Protein AF-A0A946GYP4-F1 (afdb_monomer)

Secondary structure (DSSP, 8-state):
----EEEEEEEE-SSTTT-THHHHHHHHHHHHHSTTTEEEEEEEEETTTTEEEEEEEEEETTTEEEEEEEEEESSHHHHHHHHH-GGG--SEEEEEEE-TTSSS--HHHHHHHHHHHHHHHHHH--EEEEEES-HHHHHHHHHHHT---SEEEETTT-HHHHHHHHHHHHHHHHTS--

Foldseek 3Di:
DDAQEEAEEEEEDLCLVPPPVLVVLLVVVLCVVQVPFKDWPDWDDDPPQSKTWGWIWGQDPPLGTYIYIYIYDNDPVVSVVQCPPPVRPHLEYEYAQADPPDPDGPCVVSLVVQLVQQVPVVPRNHAYEYEYCDVVVVVVSCVVNVRDHPYYYYPPPCSVVSSVVVVVSVVVVSPDDD

pLDDT: mean 76.0, std 11.83, range [41.19, 91.62]

Sequence (178 aa):
MEVDKVVRILHFDDEPTVVGWIPSALMENLLRRFPRSVDIAGSTEDVNDEKVDSQFVIDWPNYGIVQITYHVESTLDSFQKRFKAEATKPAVVTLDAMDEDTDKPNERTGEQLLNWVRDQTPKNRTSIMLLTGYRDELESFIAKKKVEVDDAFLKAPNKLRFVDRLIWNIENELKRPR

Radius of gyration: 15.82 Å; Cα contacts (8 Å, |Δi|>4): 293; chains: 1; bounding box: 38×32×46 Å

Nearest PDB structures (foldseek):
  6izw-assembly1_A  TM=5.520E-01  e=9.028E-05  Myxococcus xanthus DK 1622
  6s5f-assembly1_A  TM=5.210E-01  e=5.113E-04  Homo sapiens
  7wbj-assembly1_A  TM=3.960E-01  e=8.014E-04  Bos taurus
  8u8f-assembly1_A  TM=4.023E-01  e=1.340E-03  Homo sapiens
  7jjo-assembly1_A  TM=4.470E-01  e=1.748E-02  Bos taurus

Structure (mmCIF, N/CA/C/O backbone):
data_AF-A0A946GYP4-F1
#
_entry.id   AF-A0A946GYP4-F1
#
loop_
_atom_site.group_PDB
_atom_site.id
_atom_site.type_symbol
_atom_site.label_atom_id
_atom_site.label_alt_id
_atom_site.label_comp_id
_atom_site.label_asym_id
_atom_site.label_entity_id
_atom_site.label_seq_id
_atom_site.pdbx_PDB_ins_code
_atom_site.Cartn_x
_atom_site.Cartn_y
_atom_site.Cartn_z
_atom_site.occupancy
_atom_site.B_iso_or_equiv
_atom_site.auth_seq_id
_atom_site.auth_comp_id
_atom_site.auth_asym_id
_atom_site.auth_atom_id
_atom_site.pdbx_PDB_model_num
ATOM 1 N N . MET A 1 1 ? 19.936 1.928 -16.410 1.00 63.72 1 MET A N 1
ATOM 2 C CA . MET A 1 1 ? 18.546 1.683 -16.829 1.00 63.72 1 MET A CA 1
ATOM 3 C C . MET A 1 1 ? 17.758 2.922 -16.424 1.00 63.72 1 MET A C 1
ATOM 5 O O . MET A 1 1 ? 17.841 3.289 -15.260 1.00 63.72 1 MET A O 1
ATOM 9 N N . GLU A 1 2 ? 17.176 3.661 -17.370 1.00 79.56 2 GLU A N 1
ATOM 10 C CA . GLU A 1 2 ? 16.436 4.901 -17.070 1.00 79.56 2 GLU A CA 1
ATOM 11 C C . GLU A 1 2 ? 15.025 4.544 -16.595 1.00 79.56 2 GLU A C 1
ATOM 13 O O . GLU A 1 2 ? 14.380 3.702 -17.206 1.00 79.56 2 GLU A O 1
ATOM 18 N N . VAL A 1 3 ? 14.569 5.113 -15.478 1.00 84.56 3 VAL A N 1
ATOM 19 C CA . VAL A 1 3 ? 13.266 4.770 -14.892 1.00 84.56 3 VAL A CA 1
ATOM 20 C C . VAL A 1 3 ? 12.158 5.545 -15.599 1.00 84.56 3 VAL A C 1
ATOM 22 O O . VAL A 1 3 ? 12.121 6.774 -15.552 1.00 84.56 3 VAL A O 1
ATOM 25 N N . ASP A 1 4 ? 11.211 4.820 -16.188 1.00 85.94 4 ASP A N 1
ATOM 26 C CA . ASP A 1 4 ? 10.037 5.386 -16.842 1.00 85.94 4 ASP A CA 1
ATOM 27 C C . ASP A 1 4 ? 8.955 5.768 -15.827 1.00 85.94 4 ASP A C 1
ATOM 29 O O . ASP A 1 4 ? 8.288 6.790 -15.973 1.00 85.94 4 ASP A O 1
ATOM 33 N N . LYS A 1 5 ? 8.711 4.972 -14.785 1.00 88.38 5 LYS A N 1
ATOM 34 C CA . LYS A 1 5 ? 7.655 5.279 -13.803 1.00 88.38 5 LYS A CA 1
ATOM 35 C C . LYS A 1 5 ? 8.083 4.934 -12.390 1.00 88.38 5 LYS A C 1
ATOM 37 O O . LYS A 1 5 ? 8.800 3.967 -12.179 1.00 88.38 5 LYS A O 1
ATOM 42 N N . VAL A 1 6 ? 7.588 5.704 -11.421 1.00 88.56 6 VAL A N 1
ATOM 43 C CA . VAL A 1 6 ? 7.794 5.440 -9.993 1.00 88.56 6 VAL A CA 1
ATOM 44 C C . VAL A 1 6 ? 6.443 5.223 -9.326 1.00 88.56 6 VAL A C 1
ATOM 46 O O . VAL A 1 6 ? 5.608 6.127 -9.329 1.00 88.56 6 VAL A O 1
ATOM 49 N N . VAL A 1 7 ? 6.243 4.048 -8.733 1.00 89.44 7 VAL A N 1
ATOM 50 C CA . VAL A 1 7 ? 5.075 3.727 -7.908 1.00 89.44 7 VAL A CA 1
ATOM 51 C C . VAL A 1 7 ? 5.503 3.697 -6.451 1.00 89.44 7 VAL A C 1
ATOM 53 O O . VAL A 1 7 ? 6.441 2.998 -6.078 1.00 89.44 7 VAL A O 1
ATOM 56 N N . ARG A 1 8 ? 4.817 4.479 -5.619 1.00 89.25 8 ARG A N 1
ATOM 57 C CA . ARG A 1 8 ? 5.153 4.628 -4.202 1.00 89.25 8 ARG A CA 1
ATOM 58 C C . ARG A 1 8 ? 4.102 3.948 -3.343 1.00 89.25 8 ARG A C 1
ATOM 60 O O . ARG A 1 8 ? 2.917 4.265 -3.471 1.00 89.25 8 ARG A O 1
ATOM 67 N N . ILE A 1 9 ? 4.549 3.045 -2.481 1.00 89.69 9 ILE A N 1
ATOM 68 C CA . ILE A 1 9 ? 3.722 2.325 -1.519 1.00 89.69 9 ILE A CA 1
ATOM 69 C C . ILE A 1 9 ? 4.123 2.799 -0.127 1.00 89.69 9 ILE A C 1
ATOM 71 O O . ILE A 1 9 ? 5.307 2.795 0.212 1.00 89.69 9 ILE A O 1
ATOM 75 N N . LEU A 1 10 ? 3.140 3.235 0.653 1.00 87.88 10 LEU A N 1
ATOM 76 C CA . LEU A 1 10 ? 3.329 3.636 2.040 1.00 87.88 10 LEU A CA 1
ATOM 77 C C . LEU A 1 10 ? 2.540 2.699 2.949 1.00 87.88 10 LEU A C 1
ATOM 79 O O . LEU A 1 10 ? 1.327 2.582 2.804 1.00 87.88 10 LEU A O 1
ATOM 83 N N . HIS A 1 11 ? 3.230 2.074 3.888 1.00 86.75 11 HIS A N 1
ATOM 84 C CA . HIS A 1 11 ? 2.686 1.110 4.821 1.00 86.75 11 HIS A CA 1
ATOM 85 C C . HIS A 1 11 ? 2.748 1.659 6.244 1.00 86.75 11 HIS A C 1
ATOM 87 O O . HIS A 1 11 ? 3.813 2.089 6.678 1.00 86.75 11 HIS A O 1
ATOM 93 N N . PHE A 1 12 ? 1.621 1.652 6.949 1.00 83.94 12 PHE A N 1
ATOM 94 C CA . PHE A 1 12 ? 1.590 1.872 8.393 1.00 83.94 12 PHE A CA 1
ATOM 95 C C . PHE A 1 12 ? 1.523 0.535 9.125 1.00 83.94 12 PHE A C 1
ATOM 97 O O . PHE A 1 12 ? 0.640 -0.258 8.800 1.00 83.94 12 PHE A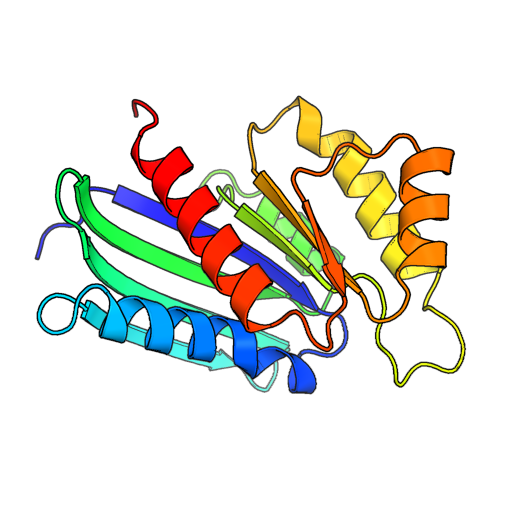 O 1
ATOM 104 N N . ASP A 1 13 ? 2.408 0.331 10.096 1.00 79.50 13 ASP A N 1
ATOM 105 C CA . ASP A 1 13 ? 2.455 -0.859 10.949 1.00 79.50 13 ASP A CA 1
ATOM 106 C C . ASP A 1 13 ? 3.034 -0.499 12.319 1.00 79.50 13 ASP A C 1
ATOM 108 O O . ASP A 1 13 ? 4.235 -0.273 12.424 1.00 79.50 13 ASP A O 1
ATOM 112 N N . ASP A 1 14 ? 2.196 -0.429 13.356 1.00 70.56 14 ASP A N 1
ATOM 113 C CA . ASP A 1 14 ? 2.620 -0.040 14.706 1.00 70.56 14 ASP A CA 1
ATOM 114 C C . ASP A 1 14 ? 3.490 -1.089 15.422 1.00 70.56 14 ASP A C 1
ATOM 116 O O . ASP A 1 14 ? 4.059 -0.780 16.471 1.00 70.56 14 ASP A O 1
ATOM 120 N N . GLU A 1 15 ? 3.688 -2.268 14.819 1.00 66.69 15 GLU A N 1
ATOM 121 C CA . GLU A 1 15 ? 4.630 -3.305 15.251 1.00 66.69 15 GLU A CA 1
ATOM 122 C C . GLU A 1 15 ? 5.539 -3.770 14.085 1.00 66.69 15 GLU A C 1
ATOM 124 O O . GLU A 1 15 ? 5.479 -4.921 13.634 1.00 66.69 15 GLU A O 1
ATOM 129 N N . PRO A 1 16 ? 6.481 -2.918 13.625 1.00 55.31 16 PRO A N 1
ATOM 130 C CA . PRO A 1 16 ? 7.255 -3.109 12.386 1.00 55.31 16 PRO A CA 1
ATOM 131 C C . PRO A 1 16 ? 8.080 -4.403 12.339 1.00 55.31 16 PRO A C 1
ATOM 133 O O . PRO A 1 16 ? 8.491 -4.857 11.267 1.00 55.31 16 PRO A O 1
ATOM 136 N N . THR A 1 17 ? 8.328 -5.025 13.494 1.00 53.19 17 THR A N 1
ATOM 137 C CA . THR A 1 17 ? 8.998 -6.323 13.613 1.00 53.19 17 THR A CA 1
ATOM 138 C C . THR A 1 17 ? 8.206 -7.481 12.996 1.00 53.19 17 THR A C 1
ATOM 140 O O . THR A 1 17 ? 8.803 -8.513 12.685 1.00 53.19 17 THR A O 1
ATOM 143 N N . VAL A 1 18 ? 6.892 -7.332 12.784 1.00 50.50 18 VAL A N 1
ATOM 144 C CA . VAL A 1 18 ? 5.999 -8.413 12.331 1.00 50.50 18 VAL A CA 1
ATOM 145 C C . VAL A 1 18 ? 5.718 -8.349 10.819 1.00 50.50 18 VAL A C 1
ATOM 147 O O . VAL A 1 18 ? 5.553 -9.397 10.179 1.00 50.50 18 VAL A O 1
ATOM 150 N N . VAL A 1 19 ? 5.746 -7.168 10.182 1.00 54.44 19 VAL A N 1
ATOM 151 C CA . VAL A 1 19 ? 5.321 -6.999 8.772 1.00 54.44 19 VAL A CA 1
ATOM 152 C C . VAL A 1 19 ? 6.471 -6.773 7.773 1.00 54.44 19 VAL A C 1
ATOM 154 O O . VAL A 1 19 ? 6.292 -6.249 6.671 1.00 54.44 19 VAL A O 1
ATOM 157 N N . GLY A 1 20 ? 7.650 -7.334 8.054 1.00 61.34 20 GLY A N 1
ATOM 158 C CA . GLY A 1 20 ? 8.700 -7.538 7.037 1.00 61.34 20 GLY A CA 1
ATOM 159 C C . GLY A 1 20 ? 8.289 -8.485 5.888 1.00 61.34 20 GLY A C 1
ATOM 160 O O . GLY A 1 20 ? 8.969 -8.589 4.861 1.00 61.34 20 GLY A O 1
ATOM 161 N N . TRP A 1 21 ? 7.157 -9.188 6.019 1.00 75.38 21 TRP A N 1
ATOM 162 C CA . TRP A 1 21 ? 6.726 -10.171 5.025 1.00 75.38 21 TRP A CA 1
ATOM 163 C C . TRP A 1 21 ? 6.099 -9.551 3.767 1.00 75.38 21 TRP A C 1
ATOM 165 O O . TRP A 1 21 ? 6.214 -10.167 2.711 1.00 75.38 21 TRP A O 1
ATOM 175 N N . ILE A 1 22 ? 5.453 -8.372 3.825 1.00 82.75 22 ILE A N 1
ATOM 176 C CA . ILE A 1 22 ? 4.761 -7.808 2.643 1.00 82.75 22 ILE A CA 1
ATOM 177 C C . ILE A 1 22 ? 5.752 -7.423 1.537 1.00 82.75 22 ILE A C 1
ATOM 179 O O . ILE A 1 22 ? 5.548 -7.880 0.408 1.00 82.75 22 ILE A O 1
ATOM 183 N N . PRO A 1 23 ? 6.827 -6.649 1.801 1.00 82.38 23 PRO A N 1
ATOM 184 C CA . PRO A 1 23 ? 7.817 -6.341 0.768 1.00 82.38 23 PRO A CA 1
ATOM 185 C C . PRO A 1 23 ? 8.452 -7.610 0.187 1.00 82.38 23 PRO A C 1
ATOM 187 O O . PRO A 1 23 ? 8.604 -7.724 -1.030 1.00 82.38 23 PRO A O 1
ATOM 190 N N . SER A 1 24 ? 8.733 -8.599 1.041 1.00 82.56 24 SER A N 1
ATOM 191 C CA . SER A 1 24 ? 9.285 -9.899 0.643 1.00 82.56 24 SER A CA 1
ATOM 192 C C . SER A 1 24 ? 8.325 -10.685 -0.259 1.00 82.56 24 SER A C 1
ATOM 194 O O . SER A 1 24 ? 8.706 -11.141 -1.334 1.00 82.56 24 SER A O 1
ATOM 196 N N . ALA A 1 25 ? 7.050 -10.790 0.119 1.00 85.00 25 ALA A N 1
ATOM 197 C CA . ALA A 1 25 ? 6.036 -11.496 -0.659 1.00 85.00 25 ALA A CA 1
ATOM 198 C C . ALA A 1 25 ? 5.693 -10.769 -1.969 1.00 85.00 25 ALA A C 1
ATOM 200 O O . ALA A 1 25 ? 5.426 -11.412 -2.988 1.00 85.00 25 ALA A O 1
ATOM 201 N N . LEU A 1 26 ? 5.728 -9.432 -1.969 1.00 87.31 26 LEU A N 1
ATOM 202 C CA . LEU A 1 26 ? 5.628 -8.629 -3.183 1.00 87.31 26 LEU A CA 1
ATOM 203 C C . LEU A 1 26 ? 6.793 -8.953 -4.123 1.00 87.31 26 LEU A C 1
ATOM 205 O O . LEU A 1 26 ? 6.552 -9.274 -5.284 1.00 87.31 26 LEU A O 1
ATOM 209 N N . MET A 1 27 ? 8.030 -8.947 -3.621 1.00 85.88 27 MET A N 1
ATOM 210 C CA . MET A 1 27 ? 9.221 -9.308 -4.392 1.00 85.88 27 MET A CA 1
ATOM 211 C C . MET A 1 27 ? 9.123 -10.720 -4.978 1.00 85.88 27 MET A C 1
ATOM 213 O O . MET A 1 27 ? 9.335 -10.894 -6.176 1.00 85.88 27 MET A O 1
ATOM 217 N N . GLU A 1 28 ? 8.755 -11.724 -4.180 1.00 86.81 28 GLU A N 1
ATOM 218 C CA . GLU A 1 28 ? 8.57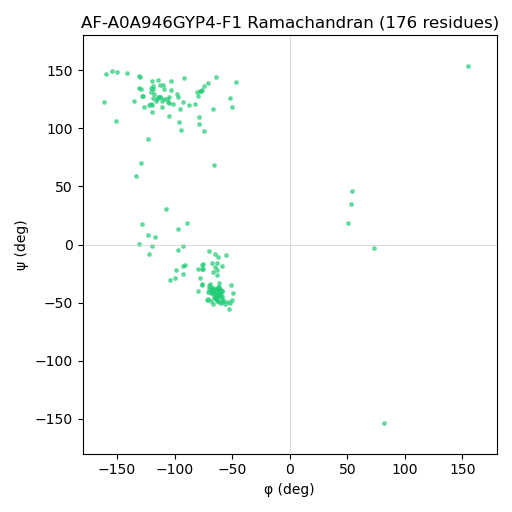2 -13.101 -4.656 1.00 86.81 28 GLU A CA 1
ATOM 219 C C . GLU A 1 28 ? 7.516 -13.192 -5.766 1.00 86.81 28 GLU A C 1
ATOM 221 O O . GLU A 1 28 ? 7.724 -13.854 -6.789 1.00 86.81 28 GLU A O 1
ATOM 226 N N . ASN A 1 29 ? 6.382 -12.503 -5.602 1.00 89.12 29 ASN A N 1
ATOM 227 C CA . ASN A 1 29 ? 5.321 -12.498 -6.607 1.00 89.12 29 ASN A CA 1
ATOM 228 C C . ASN A 1 29 ? 5.783 -11.797 -7.896 1.00 89.12 29 ASN A C 1
ATOM 230 O O . ASN A 1 29 ? 5.546 -12.314 -8.990 1.00 89.12 29 ASN A O 1
ATOM 234 N N . LEU A 1 30 ? 6.509 -10.681 -7.783 1.00 88.25 30 LEU A N 1
ATOM 235 C CA . LEU A 1 30 ? 7.097 -9.968 -8.918 1.00 88.25 30 LEU A CA 1
ATOM 236 C C . LEU A 1 30 ? 8.152 -10.810 -9.641 1.00 88.25 30 LEU A C 1
ATOM 238 O O . LEU A 1 30 ? 8.100 -10.900 -10.862 1.00 88.25 30 LEU A O 1
ATOM 242 N N . LEU A 1 31 ? 9.044 -11.494 -8.920 1.00 86.81 31 LEU A N 1
ATOM 243 C CA . LEU A 1 31 ? 10.022 -12.422 -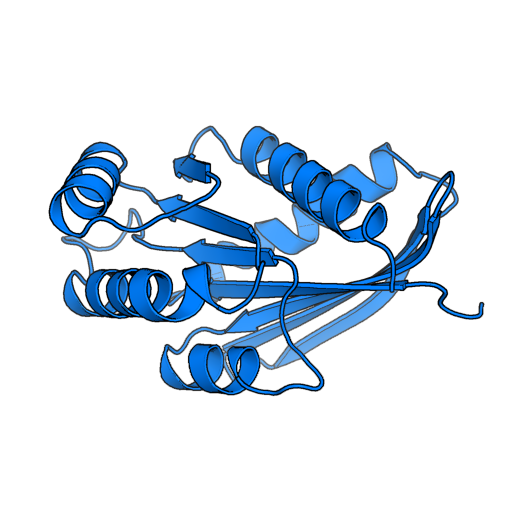9.501 1.00 86.81 31 LEU A CA 1
ATOM 244 C C . LEU A 1 31 ? 9.336 -13.579 -10.231 1.00 86.81 31 LEU A C 1
ATOM 246 O O . LEU A 1 31 ? 9.771 -13.982 -11.305 1.00 86.81 31 LEU A O 1
ATOM 250 N N . ARG A 1 32 ? 8.226 -14.093 -9.695 1.00 87.62 32 ARG A N 1
ATOM 251 C CA . ARG A 1 32 ? 7.443 -15.136 -10.367 1.00 87.62 32 ARG A CA 1
ATOM 252 C C . ARG A 1 32 ? 6.776 -14.627 -11.649 1.00 87.62 32 ARG A C 1
ATOM 254 O O . ARG A 1 32 ? 6.707 -15.370 -12.626 1.00 87.62 32 ARG A O 1
ATOM 261 N N . ARG A 1 33 ? 6.263 -13.391 -11.649 1.00 86.12 33 ARG A N 1
ATOM 262 C CA . ARG A 1 33 ? 5.604 -12.774 -12.816 1.00 86.12 33 ARG A CA 1
ATOM 263 C C . ARG A 1 33 ? 6.607 -12.298 -13.872 1.00 86.12 33 ARG A C 1
ATOM 265 O O . ARG A 1 33 ? 6.317 -12.389 -15.062 1.00 86.12 33 ARG A O 1
ATOM 272 N N . PHE A 1 34 ? 7.779 -11.833 -13.444 1.00 86.19 34 PHE A N 1
ATOM 273 C CA . PHE A 1 34 ? 8.788 -11.167 -14.270 1.00 86.19 34 PHE A CA 1
ATOM 274 C C . PHE A 1 34 ? 10.211 -11.720 -14.014 1.00 86.19 34 PHE A C 1
ATOM 276 O O . PHE A 1 34 ? 11.125 -10.971 -13.666 1.00 86.19 34 PHE A O 1
ATOM 283 N N . PRO A 1 35 ? 10.458 -13.029 -14.217 1.00 77.75 35 PRO A N 1
ATOM 284 C CA . PRO A 1 35 ? 11.655 -13.733 -13.726 1.00 77.75 35 PRO A CA 1
ATOM 285 C C . PRO A 1 35 ? 12.999 -13.286 -14.316 1.00 77.75 35 PRO A C 1
ATOM 287 O O . PRO A 1 35 ? 14.044 -13.751 -13.872 1.00 77.75 35 PRO A O 1
ATOM 290 N N . ARG A 1 36 ? 13.001 -12.427 -15.339 1.00 77.50 36 ARG A N 1
ATOM 291 C CA . ARG A 1 36 ? 14.216 -11.916 -16.000 1.00 77.50 36 ARG A CA 1
ATOM 292 C C . ARG A 1 36 ? 14.314 -10.391 -15.991 1.00 77.50 36 ARG A C 1
ATOM 294 O O . ARG A 1 36 ? 15.175 -9.845 -16.670 1.00 77.50 36 ARG A O 1
ATOM 301 N N . SER A 1 37 ? 13.422 -9.731 -15.259 1.00 77.00 37 SER A N 1
ATOM 302 C CA . SER A 1 37 ? 13.165 -8.298 -15.407 1.00 77.00 37 SER A CA 1
ATOM 303 C C . SER A 1 37 ? 13.170 -7.541 -14.083 1.00 77.00 37 SER A C 1
ATOM 305 O O . SER A 1 37 ? 12.945 -6.339 -14.107 1.00 77.00 37 SER A O 1
ATOM 307 N N . VAL A 1 38 ? 13.399 -8.211 -12.947 1.00 74.00 38 VAL A N 1
ATOM 308 C CA . VAL A 1 38 ? 13.457 -7.581 -11.620 1.00 74.00 38 VAL A CA 1
ATOM 309 C C . VAL A 1 38 ? 14.915 -7.414 -11.202 1.00 74.00 38 VAL A C 1
ATOM 311 O O . VAL A 1 38 ? 15.638 -8.400 -11.075 1.00 74.00 38 VAL A O 1
ATOM 314 N N . ASP A 1 39 ? 15.316 -6.172 -10.960 1.00 74.56 39 ASP A N 1
ATOM 315 C CA . ASP A 1 39 ? 16.551 -5.798 -10.281 1.00 74.56 39 ASP A CA 1
ATOM 316 C C . ASP A 1 39 ? 16.210 -5.205 -8.905 1.00 74.56 39 ASP A C 1
ATOM 318 O O . ASP A 1 39 ? 15.256 -4.432 -8.754 1.00 74.56 39 ASP A O 1
ATOM 322 N N . ILE A 1 40 ? 16.962 -5.590 -7.876 1.00 65.38 40 ILE A N 1
ATOM 323 C CA . ILE A 1 40 ? 16.740 -5.119 -6.506 1.00 65.38 40 ILE A CA 1
ATOM 324 C C . ILE A 1 40 ? 17.684 -3.943 -6.281 1.00 65.38 40 ILE A C 1
ATOM 326 O O . ILE A 1 40 ? 18.885 -4.122 -6.102 1.00 65.38 40 ILE A O 1
ATOM 330 N N . ALA A 1 41 ? 17.131 -2.730 -6.284 1.00 60.50 41 ALA A N 1
ATOM 331 C CA . ALA A 1 41 ? 17.923 -1.504 -6.190 1.00 60.50 41 ALA A CA 1
ATOM 332 C C . ALA A 1 41 ? 18.431 -1.217 -4.764 1.00 60.50 41 ALA A C 1
ATOM 334 O O . ALA A 1 41 ? 19.373 -0.444 -4.596 1.00 60.50 41 ALA A O 1
ATOM 335 N N . GLY A 1 42 ? 17.839 -1.846 -3.744 1.00 62.09 42 GLY A N 1
ATOM 336 C CA . GLY A 1 42 ? 18.318 -1.798 -2.364 1.00 62.09 42 GLY A CA 1
ATOM 337 C C . GLY A 1 42 ? 17.213 -2.037 -1.337 1.00 62.09 42 GLY A C 1
ATOM 338 O O . GLY A 1 42 ? 16.042 -1.747 -1.585 1.00 62.09 42 GLY A O 1
ATOM 339 N N . SER A 1 43 ? 17.607 -2.549 -0.173 1.00 63.81 43 SER A N 1
ATOM 340 C CA . SER A 1 43 ? 16.813 -2.515 1.056 1.00 63.81 43 SER A CA 1
ATOM 341 C C . SER A 1 43 ? 17.621 -1.762 2.104 1.00 63.81 43 SER A C 1
ATOM 343 O O . SER A 1 43 ? 18.832 -1.965 2.210 1.00 63.81 43 SER A O 1
ATOM 345 N N . THR A 1 44 ? 16.988 -0.855 2.834 1.00 60.91 44 THR A N 1
ATOM 346 C CA . THR A 1 44 ? 17.577 -0.224 4.015 1.00 60.91 44 THR A CA 1
ATOM 347 C C . THR A 1 44 ? 16.656 -0.499 5.189 1.00 60.91 44 THR A C 1
ATOM 349 O O . THR A 1 44 ? 15.486 -0.123 5.171 1.00 60.91 44 THR A O 1
ATOM 352 N N . GLU A 1 45 ? 17.202 -1.173 6.193 1.00 57.59 45 GLU A N 1
ATOM 353 C CA . GLU A 1 45 ? 16.564 -1.381 7.488 1.00 57.59 45 GLU A CA 1
ATOM 354 C C . GLU A 1 45 ? 17.267 -0.452 8.475 1.00 57.59 45 GLU A C 1
ATOM 356 O O . GLU A 1 45 ? 18.452 -0.637 8.767 1.00 57.59 45 GLU A O 1
ATOM 361 N N . ASP A 1 46 ? 16.570 0.582 8.947 1.00 55.81 46 ASP A N 1
ATOM 362 C CA . ASP A 1 46 ? 17.077 1.392 10.052 1.00 55.81 46 ASP A CA 1
ATOM 363 C C . ASP A 1 46 ? 16.489 0.860 11.357 1.00 55.81 46 ASP A C 1
ATOM 365 O O . ASP A 1 46 ? 15.350 1.148 11.725 1.00 55.81 46 ASP A O 1
ATOM 369 N N . VAL A 1 47 ? 17.294 0.050 12.046 1.00 50.44 47 VAL A N 1
ATOM 370 C CA . VAL A 1 47 ? 16.930 -0.613 13.305 1.00 50.44 47 VAL A CA 1
ATOM 371 C C . VAL A 1 47 ? 16.649 0.404 14.422 1.00 50.44 47 VAL A C 1
ATOM 373 O O . VAL A 1 47 ? 15.947 0.078 15.373 1.00 50.44 47 VAL A O 1
ATOM 376 N N . ASN A 1 48 ? 17.164 1.636 14.315 1.00 49.88 48 ASN A N 1
ATOM 377 C CA . ASN A 1 48 ? 16.968 2.674 15.332 1.00 49.88 48 ASN A CA 1
ATOM 378 C C . ASN A 1 48 ? 15.760 3.576 15.063 1.00 49.88 48 ASN A C 1
ATOM 380 O O . ASN A 1 48 ? 15.309 4.261 15.977 1.00 49.88 48 ASN A O 1
ATOM 384 N N . ASP A 1 49 ? 15.266 3.594 13.826 1.00 51.12 49 ASP A N 1
ATOM 385 C CA . ASP A 1 49 ? 14.250 4.541 13.358 1.00 51.12 49 ASP A CA 1
ATOM 386 C C . ASP A 1 49 ? 12.944 3.841 12.941 1.00 51.12 49 ASP A C 1
ATOM 388 O O . ASP A 1 49 ? 12.049 4.500 12.410 1.00 51.12 49 ASP A O 1
ATOM 392 N N . GLU A 1 50 ? 12.853 2.522 13.180 1.00 59.75 50 GLU A N 1
ATOM 393 C CA . GLU A 1 50 ? 11.679 1.666 12.945 1.00 59.75 50 GLU A CA 1
ATOM 394 C C . GLU A 1 50 ? 11.122 1.764 11.511 1.00 59.75 50 GLU A C 1
ATOM 396 O O . GLU A 1 50 ? 9.916 1.692 11.265 1.00 59.75 50 GLU A O 1
ATOM 401 N N . LYS A 1 51 ? 12.022 1.943 10.537 1.00 64.69 51 LYS A N 1
ATOM 402 C CA . LYS A 1 51 ? 11.685 2.113 9.118 1.00 64.69 51 LYS A CA 1
ATOM 403 C C . LYS A 1 51 ? 12.291 1.008 8.280 1.00 64.69 51 LYS A C 1
ATOM 405 O O . LYS A 1 51 ? 13.477 0.689 8.399 1.00 64.69 51 LYS A O 1
ATOM 410 N N . VAL A 1 52 ? 11.473 0.498 7.367 1.00 66.00 52 VAL A N 1
ATOM 411 C CA . VAL A 1 52 ? 11.904 -0.428 6.320 1.00 66.00 52 VAL A CA 1
ATOM 412 C C . VAL A 1 52 ? 11.614 0.208 4.971 1.00 66.00 52 VAL A C 1
ATOM 414 O O . VAL A 1 52 ? 10.454 0.405 4.600 1.00 66.00 52 VAL A O 1
ATOM 417 N N . ASP A 1 53 ? 12.683 0.507 4.236 1.00 78.44 53 ASP A N 1
ATOM 418 C CA . ASP A 1 53 ? 12.617 1.054 2.888 1.00 78.44 53 ASP A CA 1
ATOM 419 C C . ASP A 1 53 ? 13.120 0.000 1.896 1.00 78.44 53 ASP A C 1
ATOM 421 O O . ASP A 1 53 ? 14.277 -0.419 1.939 1.00 78.44 53 ASP A O 1
ATOM 425 N N . SER A 1 54 ? 12.259 -0.422 0.971 1.00 84.31 54 SER A N 1
ATOM 426 C CA . SER A 1 54 ? 12.611 -1.368 -0.095 1.00 84.31 54 SER A CA 1
ATOM 427 C C . SER A 1 54 ? 12.415 -0.743 -1.470 1.00 84.31 54 SER A C 1
ATOM 429 O O . SER A 1 54 ? 11.445 -0.019 -1.710 1.00 84.31 54 SER A O 1
ATOM 431 N N . GLN A 1 55 ? 13.329 -1.037 -2.394 1.00 87.06 55 GLN A N 1
ATOM 432 C CA . GLN A 1 55 ? 13.253 -0.563 -3.772 1.00 87.06 55 GLN A CA 1
ATOM 433 C C . GLN A 1 55 ? 13.395 -1.708 -4.771 1.00 87.06 55 GLN A C 1
ATOM 435 O O . GLN A 1 55 ? 14.373 -2.459 -4.759 1.00 87.06 55 GLN A O 1
ATOM 440 N N . PHE A 1 56 ? 12.433 -1.784 -5.687 1.00 87.50 56 PHE A N 1
ATOM 441 C CA . PHE A 1 56 ? 12.388 -2.768 -6.764 1.00 87.50 56 PHE A CA 1
ATOM 442 C C . PHE A 1 56 ? 12.391 -2.035 -8.102 1.00 87.50 56 PHE A C 1
ATOM 444 O O . PHE A 1 56 ? 11.600 -1.111 -8.285 1.00 87.50 56 PHE A O 1
ATOM 451 N N . VAL A 1 57 ? 13.247 -2.432 -9.039 1.00 88.69 57 VAL A N 1
ATOM 452 C CA . VAL A 1 57 ? 13.253 -1.902 -10.408 1.00 88.69 57 VAL A CA 1
ATOM 453 C C . VAL A 1 57 ? 12.888 -3.030 -11.354 1.00 88.69 57 VAL A C 1
ATOM 455 O O . VAL A 1 57 ? 13.477 -4.103 -11.312 1.00 88.69 57 VAL A O 1
ATOM 458 N N . ILE A 1 58 ? 11.867 -2.810 -12.172 1.00 89.88 58 ILE A N 1
ATOM 459 C CA . ILE A 1 58 ? 11.200 -3.867 -12.922 1.00 89.88 58 ILE A CA 1
ATOM 460 C C . ILE A 1 58 ? 10.987 -3.396 -14.349 1.00 89.88 58 ILE A C 1
ATOM 462 O O . ILE A 1 58 ? 10.326 -2.384 -14.561 1.00 89.88 58 ILE A O 1
ATOM 466 N N . ASP A 1 59 ? 11.482 -4.137 -15.333 1.00 89.94 59 ASP A N 1
ATOM 467 C CA . ASP A 1 59 ? 11.030 -3.969 -16.716 1.00 89.94 59 ASP A CA 1
ATOM 468 C C . ASP A 1 59 ? 9.626 -4.582 -16.859 1.00 89.94 59 ASP A C 1
ATOM 470 O O . ASP A 1 59 ? 9.456 -5.803 -16.941 1.00 89.94 59 ASP A O 1
ATOM 474 N N . TRP A 1 60 ? 8.605 -3.725 -16.779 1.00 89.75 60 TRP A N 1
ATOM 475 C CA . TRP A 1 60 ? 7.204 -4.118 -16.756 1.00 89.75 60 TRP A CA 1
ATOM 476 C C . TRP A 1 60 ? 6.619 -4.130 -18.175 1.00 89.75 60 TRP A C 1
ATOM 478 O O . TRP A 1 60 ? 6.557 -3.082 -18.834 1.00 89.75 60 TRP A O 1
ATOM 488 N N . PRO A 1 61 ? 6.072 -5.270 -18.642 1.00 87.12 61 PRO A N 1
ATOM 489 C CA . PRO A 1 61 ? 5.449 -5.364 -19.956 1.00 87.12 61 PRO A CA 1
ATOM 490 C C . PRO A 1 61 ? 4.397 -4.272 -20.187 1.00 87.12 61 PRO A C 1
ATOM 492 O O . PRO A 1 61 ? 3.437 -4.152 -19.426 1.00 87.12 61 PRO A O 1
ATOM 495 N N . ASN A 1 62 ? 4.551 -3.522 -21.280 1.00 86.69 62 ASN A N 1
ATOM 496 C CA . ASN A 1 62 ? 3.690 -2.407 -21.706 1.00 86.69 62 ASN A CA 1
ATOM 497 C C . ASN A 1 62 ? 3.805 -1.101 -20.900 1.00 86.69 62 ASN A C 1
ATOM 499 O O . ASN A 1 62 ? 3.167 -0.122 -21.288 1.00 86.69 62 ASN A O 1
ATOM 503 N N . TYR A 1 63 ? 4.607 -1.049 -19.832 1.00 86.81 63 TYR A N 1
ATOM 504 C CA . TYR A 1 63 ? 4.794 0.176 -19.039 1.00 86.81 63 TYR A CA 1
ATOM 505 C C . TYR A 1 63 ? 6.253 0.643 -18.936 1.00 86.81 63 TYR A C 1
ATOM 507 O O . TYR A 1 63 ? 6.472 1.760 -18.467 1.00 86.81 63 TYR A O 1
ATOM 515 N N . GLY A 1 64 ? 7.212 -0.159 -19.412 1.00 88.94 64 GLY A N 1
ATOM 516 C CA . GLY A 1 64 ? 8.638 0.171 -19.403 1.00 88.94 64 GLY A CA 1
ATOM 517 C C . GLY A 1 64 ? 9.286 -0.115 -18.051 1.00 88.94 64 GLY A C 1
ATOM 518 O O . GLY A 1 64 ? 8.815 -0.957 -17.288 1.00 88.94 64 GLY A O 1
ATOM 519 N N . ILE A 1 65 ? 10.364 0.597 -17.741 1.00 90.31 65 ILE A N 1
ATOM 520 C CA . ILE A 1 65 ? 11.125 0.419 -16.504 1.00 90.31 65 ILE A CA 1
ATOM 521 C C . ILE A 1 65 ? 10.390 1.117 -15.355 1.00 90.31 65 ILE A C 1
ATOM 523 O O . ILE A 1 65 ? 10.339 2.344 -15.257 1.00 90.31 65 ILE A O 1
ATOM 527 N N . VAL A 1 66 ? 9.833 0.325 -14.447 1.00 90.44 66 VAL A N 1
ATOM 528 C CA . VAL A 1 66 ? 9.081 0.772 -13.276 1.00 90.44 66 VAL A CA 1
ATOM 529 C C . VAL A 1 66 ? 9.925 0.603 -12.021 1.00 90.44 66 VAL A C 1
ATOM 531 O O . VAL A 1 66 ? 10.385 -0.491 -11.715 1.00 90.44 66 VAL A O 1
ATOM 534 N N . GLN A 1 67 ? 10.068 1.670 -11.245 1.00 91.00 67 GLN A N 1
ATOM 535 C CA . GLN A 1 67 ? 10.585 1.615 -9.886 1.00 91.00 67 GLN A CA 1
ATOM 536 C C . GLN A 1 67 ? 9.423 1.577 -8.892 1.00 91.00 67 GLN A C 1
ATOM 538 O O . GLN A 1 67 ? 8.549 2.443 -8.910 1.00 91.00 67 GLN A O 1
ATOM 543 N N . ILE A 1 68 ? 9.424 0.598 -7.996 1.00 90.06 68 ILE A N 1
ATOM 544 C CA . ILE A 1 68 ? 8.527 0.537 -6.845 1.00 90.06 68 ILE A CA 1
ATOM 545 C C . ILE A 1 68 ? 9.339 0.902 -5.609 1.00 90.06 68 ILE A C 1
ATOM 547 O O . ILE A 1 68 ? 10.324 0.234 -5.299 1.00 90.06 68 ILE A O 1
ATOM 551 N N . THR A 1 69 ? 8.917 1.942 -4.896 1.00 89.06 69 THR A N 1
ATOM 552 C CA . THR A 1 69 ? 9.460 2.281 -3.576 1.00 89.06 69 THR A CA 1
ATOM 553 C C . THR A 1 69 ? 8.438 1.903 -2.516 1.00 89.06 69 THR A C 1
ATOM 555 O O . THR A 1 69 ? 7.306 2.393 -2.555 1.00 89.06 69 THR A O 1
ATOM 558 N N . TYR A 1 70 ? 8.831 1.053 -1.579 1.00 88.25 70 TYR A N 1
ATOM 559 C CA . TYR A 1 70 ? 8.002 0.607 -0.470 1.00 88.25 70 TYR A CA 1
ATOM 560 C C . TYR A 1 70 ? 8.560 1.185 0.826 1.00 88.25 70 TYR A C 1
ATOM 562 O O . TYR A 1 70 ? 9.727 0.962 1.132 1.00 88.25 70 TYR A O 1
ATOM 570 N N . HIS A 1 71 ? 7.730 1.915 1.564 1.00 86.50 71 HIS A N 1
ATOM 571 C CA . HIS A 1 71 ? 8.089 2.535 2.837 1.00 86.50 71 HIS A CA 1
ATOM 572 C C . HIS A 1 71 ? 7.207 1.980 3.948 1.00 86.50 71 HIS A C 1
ATOM 574 O O . HIS A 1 71 ? 5.985 2.055 3.826 1.00 86.50 71 HIS A O 1
ATOM 580 N N . VAL A 1 72 ? 7.807 1.469 5.019 1.00 84.44 72 VAL A N 1
ATOM 581 C CA . VAL A 1 72 ? 7.111 1.097 6.259 1.00 84.44 72 VAL A CA 1
ATOM 582 C C . VAL A 1 72 ? 7.358 2.167 7.312 1.00 84.44 72 VAL A C 1
ATOM 584 O O . VAL A 1 72 ? 8.492 2.601 7.503 1.00 84.44 72 VAL A O 1
ATOM 587 N N . GLU A 1 73 ? 6.291 2.596 7.976 1.00 82.94 73 GLU A N 1
ATOM 588 C CA . GLU A 1 73 ? 6.314 3.575 9.056 1.00 82.94 73 GLU A CA 1
ATOM 589 C C . GLU A 1 73 ? 5.586 3.009 10.276 1.00 82.94 73 GLU A C 1
ATOM 591 O O . GLU A 1 73 ? 4.427 2.605 10.165 1.00 82.94 73 GLU A O 1
ATOM 596 N N . SER A 1 74 ? 6.249 3.039 11.433 1.00 78.69 74 SER A N 1
ATOM 597 C CA . SER A 1 74 ? 5.706 2.513 12.690 1.00 78.69 74 SER A CA 1
ATOM 598 C C . SER A 1 74 ? 4.933 3.511 13.535 1.00 78.69 74 SER A C 1
ATOM 600 O O . SER A 1 74 ? 4.152 3.150 14.412 1.00 78.69 74 SER A O 1
ATOM 602 N N . THR A 1 75 ? 5.112 4.802 13.261 1.00 79.06 75 THR A N 1
ATOM 603 C CA . THR A 1 75 ? 4.448 5.863 14.017 1.00 79.06 75 THR A CA 1
ATOM 604 C C . THR A 1 75 ? 3.476 6.628 13.137 1.00 79.06 75 THR A C 1
ATOM 606 O O . THR A 1 75 ? 3.735 6.912 11.964 1.00 79.06 75 THR A O 1
ATOM 609 N N . LEU A 1 76 ? 2.332 7.006 13.713 1.00 78.31 76 LEU A N 1
ATOM 610 C CA . LEU A 1 76 ? 1.314 7.752 12.979 1.00 78.31 76 LEU A CA 1
ATOM 611 C C . LEU A 1 76 ? 1.860 9.106 12.493 1.00 78.31 76 LEU A C 1
ATOM 613 O O . LEU A 1 76 ? 1.548 9.538 11.384 1.00 78.31 76 LEU A O 1
ATOM 617 N N . ASP A 1 77 ? 2.712 9.756 13.287 1.00 82.50 77 ASP A N 1
ATOM 618 C CA . ASP A 1 77 ? 3.324 11.040 12.939 1.00 82.50 77 ASP A CA 1
ATOM 619 C C . ASP A 1 77 ? 4.267 10.920 11.732 1.00 82.50 77 ASP A C 1
ATOM 621 O O . ASP A 1 77 ? 4.204 11.745 10.810 1.00 82.50 77 ASP A O 1
ATOM 625 N N . SER A 1 78 ? 5.121 9.890 11.695 1.00 80.69 78 SER A N 1
ATOM 626 C CA . SER A 1 78 ? 6.040 9.669 10.575 1.00 80.69 78 SER A CA 1
ATOM 627 C C . SER A 1 78 ? 5.293 9.271 9.300 1.00 80.69 78 SER A C 1
ATOM 629 O O . SER A 1 78 ? 5.537 9.857 8.237 1.00 80.69 78 SER A O 1
ATOM 631 N N . PHE A 1 79 ? 4.288 8.399 9.421 1.00 83.44 79 PHE A N 1
ATOM 632 C CA . PHE A 1 79 ? 3.376 8.039 8.339 1.00 83.44 79 PHE A CA 1
ATOM 633 C C . PHE A 1 79 ? 2.671 9.268 7.744 1.00 83.44 79 PHE A C 1
ATOM 635 O O . PHE A 1 79 ? 2.726 9.513 6.534 1.00 83.44 79 PHE A O 1
ATOM 642 N N . GLN A 1 80 ? 2.065 10.111 8.587 1.00 81.94 80 GLN A N 1
ATOM 643 C CA . GLN A 1 80 ? 1.376 11.324 8.138 1.00 81.94 80 GLN A CA 1
ATOM 644 C C . GLN A 1 80 ? 2.325 12.328 7.479 1.00 81.94 80 GLN A C 1
ATOM 646 O O . GLN A 1 80 ? 1.951 12.981 6.497 1.00 81.94 80 GLN A O 1
ATOM 651 N N . LYS A 1 81 ? 3.547 12.470 8.007 1.00 83.69 81 LYS A N 1
ATOM 652 C CA . LYS A 1 81 ? 4.579 13.336 7.428 1.00 83.69 81 LYS A CA 1
ATOM 653 C C . LYS A 1 81 ? 4.970 12.859 6.029 1.00 83.69 81 LYS A C 1
ATOM 655 O O . LYS A 1 81 ? 5.021 13.682 5.114 1.00 83.69 81 LYS A O 1
ATOM 660 N N . ARG A 1 82 ? 5.190 11.552 5.842 1.00 82.81 82 ARG A N 1
ATOM 661 C CA . ARG A 1 82 ? 5.576 10.981 4.542 1.00 82.81 82 ARG A CA 1
ATOM 662 C C . ARG A 1 82 ? 4.449 11.033 3.518 1.00 82.81 82 ARG A C 1
ATOM 664 O O . ARG A 1 82 ? 4.698 11.375 2.364 1.00 82.81 82 ARG A O 1
ATOM 671 N N . PHE A 1 83 ? 3.212 10.775 3.932 1.00 80.38 83 PHE A N 1
ATOM 672 C CA . PHE A 1 83 ? 2.062 10.865 3.033 1.00 80.38 83 PHE A CA 1
ATOM 673 C C . PHE A 1 83 ? 1.859 12.278 2.469 1.00 80.38 83 PHE A C 1
ATOM 675 O O . PHE A 1 83 ? 1.528 12.445 1.295 1.00 80.38 83 PHE A O 1
ATOM 682 N N . LYS A 1 84 ? 2.045 13.310 3.304 1.00 78.38 84 LYS A N 1
ATOM 683 C CA . LYS A 1 84 ? 1.858 14.716 2.907 1.00 78.38 84 LYS A CA 1
ATOM 684 C C . LYS A 1 84 ? 2.990 15.260 2.038 1.00 78.38 84 LYS A C 1
ATOM 686 O O . LYS A 1 84 ? 2.786 16.265 1.360 1.00 78.38 84 LYS A O 1
ATOM 691 N N . ALA A 1 85 ? 4.171 14.652 2.073 1.00 77.38 85 ALA A N 1
ATOM 692 C CA . ALA A 1 85 ? 5.299 15.124 1.288 1.00 77.38 85 ALA A CA 1
ATOM 693 C C . ALA A 1 85 ? 5.019 14.928 -0.215 1.00 77.38 85 ALA A C 1
ATOM 695 O O . ALA A 1 85 ? 4.855 13.813 -0.703 1.00 77.38 85 ALA A O 1
ATOM 696 N N . GLU A 1 86 ? 4.948 16.035 -0.966 1.00 58.25 86 GLU A N 1
ATOM 697 C CA . GLU A 1 86 ? 4.564 16.026 -2.388 1.00 58.25 86 GLU A CA 1
ATOM 698 C C . GLU A 1 86 ? 5.512 15.206 -3.267 1.00 58.25 86 GLU A C 1
ATOM 700 O O . GLU A 1 86 ? 5.065 14.549 -4.204 1.00 58.25 86 GLU A O 1
ATOM 705 N N . ALA A 1 87 ? 6.801 15.173 -2.921 1.00 57.00 87 ALA A N 1
ATOM 706 C CA . ALA A 1 87 ? 7.806 14.354 -3.598 1.00 57.00 87 ALA A CA 1
ATOM 707 C C . ALA A 1 87 ? 7.599 12.837 -3.395 1.00 57.00 87 ALA A C 1
ATOM 709 O O . ALA A 1 87 ? 8.176 12.029 -4.127 1.00 57.00 87 ALA A O 1
ATOM 710 N N . THR A 1 88 ? 6.785 12.449 -2.409 1.00 59.09 88 THR A N 1
ATOM 711 C CA . THR A 1 88 ? 6.576 11.063 -1.975 1.00 59.09 88 THR A CA 1
ATOM 712 C C . THR A 1 88 ? 5.105 10.667 -1.912 1.00 59.09 88 THR A C 1
ATOM 714 O O . THR A 1 88 ? 4.801 9.659 -1.276 1.00 59.09 88 THR A O 1
ATOM 717 N N . LYS A 1 89 ? 4.195 11.408 -2.570 1.00 66.19 89 LYS A N 1
ATOM 718 C CA . LYS A 1 89 ? 2.762 11.070 -2.566 1.00 66.19 89 LYS A CA 1
ATOM 719 C C . LYS A 1 89 ? 2.573 9.594 -2.941 1.00 66.19 89 LYS A C 1
ATOM 721 O O . LYS A 1 89 ? 2.987 9.199 -4.038 1.00 66.19 89 LYS A O 1
ATOM 726 N N . PRO A 1 90 ? 2.003 8.778 -2.039 1.00 73.12 90 PRO A N 1
ATOM 727 C CA . PRO A 1 90 ? 1.848 7.363 -2.299 1.00 73.12 90 PRO A CA 1
ATOM 728 C C . PRO A 1 90 ? 0.725 7.134 -3.302 1.00 73.12 90 PRO A C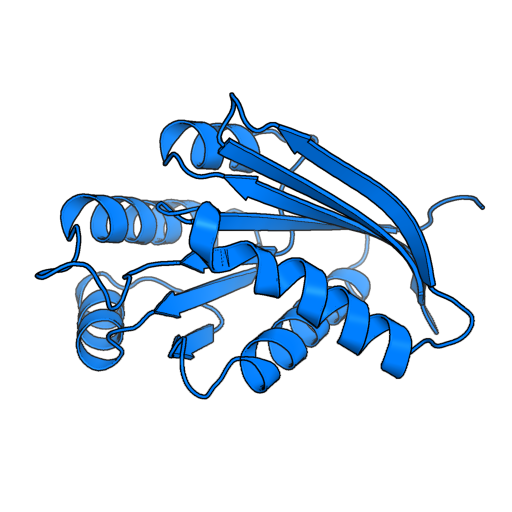 1
ATOM 730 O O . PRO A 1 90 ? -0.354 7.728 -3.216 1.00 73.12 90 PRO A O 1
ATOM 733 N N . ALA A 1 91 ? 0.995 6.239 -4.245 1.00 74.38 91 ALA A N 1
ATOM 734 C CA . ALA A 1 91 ? -0.015 5.697 -5.140 1.00 74.38 91 ALA A CA 1
ATOM 735 C C . ALA A 1 91 ? -0.872 4.653 -4.417 1.00 74.38 91 ALA A C 1
ATOM 737 O O . ALA A 1 91 ? -2.077 4.570 -4.653 1.00 74.38 91 ALA A O 1
ATOM 738 N N . VAL A 1 92 ? -0.251 3.897 -3.504 1.00 79.75 92 VAL A N 1
ATOM 739 C CA . VAL A 1 92 ? -0.920 2.893 -2.677 1.00 79.75 92 VAL A CA 1
ATOM 740 C C . VAL A 1 92 ? -0.561 3.109 -1.214 1.00 79.75 92 VAL A C 1
ATOM 742 O O . VAL A 1 92 ? 0.604 3.297 -0.869 1.00 79.75 92 VAL A O 1
ATOM 745 N N . VAL A 1 93 ? -1.569 3.065 -0.356 1.00 82.12 93 VAL A N 1
ATOM 746 C CA . VAL A 1 93 ? -1.419 3.038 1.092 1.00 82.12 93 VAL A CA 1
ATOM 747 C C . VAL A 1 93 ? -1.894 1.689 1.599 1.00 82.12 93 VAL A C 1
ATOM 749 O O . VAL A 1 93 ? -3.009 1.269 1.296 1.00 82.12 93 VAL A O 1
ATOM 752 N N . THR A 1 94 ? -1.049 1.020 2.371 1.00 81.69 94 THR A N 1
ATOM 753 C CA . THR A 1 94 ? -1.403 -0.185 3.114 1.00 81.69 94 THR A CA 1
ATOM 754 C C . THR A 1 94 ? -1.436 0.169 4.592 1.00 81.69 94 THR A C 1
ATOM 756 O O . THR A 1 94 ? -0.554 0.869 5.079 1.00 81.69 94 THR A O 1
ATOM 759 N N . LEU A 1 95 ? -2.467 -0.253 5.309 1.00 79.19 95 LEU A N 1
ATOM 760 C CA . LEU A 1 95 ? -2.607 0.051 6.730 1.00 79.19 95 LEU A CA 1
ATOM 761 C C . LEU A 1 95 ? -2.805 -1.241 7.491 1.00 79.19 95 LEU A C 1
ATOM 763 O O . LEU A 1 95 ? -3.808 -1.922 7.268 1.00 79.19 95 LEU A O 1
ATOM 767 N N . ASP A 1 96 ? -1.877 -1.546 8.383 1.00 77.06 96 ASP A N 1
ATOM 768 C CA . ASP A 1 96 ? -2.091 -2.544 9.406 1.00 77.06 96 ASP A CA 1
ATOM 769 C C . ASP A 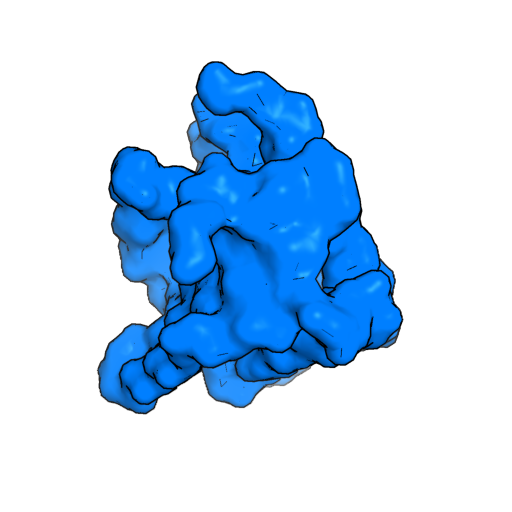1 96 ? -2.930 -1.916 10.523 1.00 77.06 96 ASP A C 1
ATOM 771 O O . ASP A 1 96 ? -2.496 -1.017 11.240 1.00 77.06 96 ASP A O 1
ATOM 775 N N . ALA A 1 97 ? -4.214 -2.263 10.547 1.00 61.47 97 ALA A N 1
ATOM 776 C CA . ALA A 1 97 ? -5.199 -1.554 11.347 1.00 61.47 97 ALA A CA 1
ATOM 777 C C . ALA A 1 97 ? -5.390 -2.167 12.738 1.00 61.47 97 ALA A C 1
ATOM 779 O O . ALA A 1 97 ? -5.866 -1.452 13.621 1.00 61.47 97 ALA A O 1
ATOM 780 N N . MET A 1 98 ? -5.103 -3.465 12.921 1.00 63.19 98 MET A N 1
ATOM 781 C CA . MET A 1 98 ? -5.307 -4.184 14.188 1.00 63.19 98 MET A CA 1
ATOM 782 C C . MET A 1 98 ? -4.481 -5.479 14.221 1.00 63.19 98 MET A C 1
ATOM 784 O O . MET A 1 98 ? -4.685 -6.345 13.360 1.00 63.19 98 MET A O 1
ATOM 788 N N . ASP A 1 99 ? -3.608 -5.633 15.221 1.00 62.06 99 ASP A N 1
ATOM 789 C CA . ASP A 1 99 ? -2.801 -6.844 15.394 1.00 62.06 99 ASP A CA 1
ATOM 790 C C . ASP A 1 99 ? -3.448 -7.893 16.307 1.00 62.06 99 ASP A C 1
ATOM 792 O O . ASP A 1 99 ? -4.088 -7.546 17.300 1.00 62.06 99 ASP A O 1
ATOM 796 N N . GLU A 1 100 ? -3.266 -9.171 15.957 1.00 56.56 100 GLU A N 1
ATOM 797 C CA . GLU A 1 100 ? -3.881 -10.336 16.620 1.00 56.56 100 GLU A CA 1
ATOM 798 C C . GLU A 1 100 ? -3.373 -10.536 18.063 1.00 56.56 100 GLU A C 1
ATOM 800 O O . GLU A 1 100 ? -4.084 -11.120 18.883 1.00 56.56 100 GLU A O 1
ATOM 805 N N . ASP A 1 101 ? -2.180 -10.018 18.377 1.00 55.00 101 ASP A N 1
ATOM 806 C CA . ASP A 1 101 ? -1.488 -10.203 19.660 1.00 55.00 101 ASP A CA 1
ATOM 807 C C . ASP A 1 101 ? -1.784 -9.097 20.697 1.00 55.00 101 ASP A C 1
ATOM 809 O O . ASP A 1 101 ? -1.337 -9.175 21.845 1.00 55.00 101 ASP A O 1
ATOM 813 N N . THR A 1 102 ? -2.587 -8.085 20.342 1.00 51.53 102 THR A N 1
ATOM 814 C CA . THR A 1 102 ? -3.026 -7.050 21.293 1.00 51.53 102 THR A CA 1
ATOM 815 C C . THR A 1 102 ? -4.400 -7.394 21.882 1.00 51.53 102 THR A C 1
ATOM 817 O O . THR A 1 102 ? -5.407 -7.436 21.183 1.00 51.53 102 THR A O 1
ATOM 820 N N . ASP A 1 103 ? -4.456 -7.615 23.205 1.00 41.19 103 ASP A N 1
ATOM 821 C CA . ASP A 1 103 ? -5.633 -8.081 23.982 1.00 41.19 103 ASP A CA 1
ATOM 822 C C . ASP A 1 103 ? -6.914 -7.231 23.842 1.00 41.19 103 ASP A C 1
ATOM 824 O O . ASP A 1 103 ? -7.989 -7.593 24.331 1.00 41.19 103 ASP A O 1
ATOM 828 N N . LYS A 1 104 ? -6.800 -6.074 23.204 1.00 47.31 104 LYS A N 1
ATOM 829 C CA . LYS A 1 104 ? -7.860 -5.293 22.580 1.00 47.31 104 LYS A CA 1
ATOM 830 C C . LYS A 1 104 ? -7.169 -4.373 21.587 1.00 47.31 104 LYS A C 1
ATOM 832 O O . LYS A 1 104 ? -6.073 -3.904 21.905 1.00 47.31 104 LYS A O 1
ATOM 837 N N . PRO A 1 105 ? -7.815 -4.065 20.449 1.00 45.81 105 PRO A N 1
ATOM 838 C CA . PRO A 1 105 ? -7.272 -3.123 19.492 1.00 45.81 105 PRO A CA 1
ATOM 839 C C . PRO A 1 105 ? -6.785 -1.888 20.238 1.00 45.81 105 PRO A C 1
ATOM 841 O O . PRO A 1 105 ? -7.446 -1.403 21.165 1.00 45.81 105 PRO A O 1
ATOM 844 N N . ASN A 1 106 ? -5.644 -1.356 19.820 1.00 53.28 106 ASN A N 1
ATOM 845 C CA . ASN A 1 106 ? -5.263 0.008 20.128 1.00 53.28 106 ASN A CA 1
ATOM 846 C C . ASN A 1 106 ? -6.279 0.912 19.398 1.00 53.28 106 ASN A C 1
ATOM 848 O O . ASN A 1 106 ? -5.969 1.546 18.391 1.00 53.28 106 ASN A O 1
ATOM 852 N N . GLU A 1 107 ? -7.545 0.892 19.851 1.00 55.81 107 GLU A N 1
ATOM 853 C CA . GLU A 1 107 ? -8.727 1.450 19.186 1.00 55.81 107 GLU A CA 1
ATOM 854 C C . GLU A 1 107 ? -8.443 2.886 18.791 1.00 55.81 107 GLU A C 1
ATOM 856 O O . GLU A 1 107 ? -8.846 3.320 17.726 1.00 55.81 107 GLU A O 1
ATOM 861 N N . ARG A 1 108 ? -7.662 3.590 19.616 1.00 60.6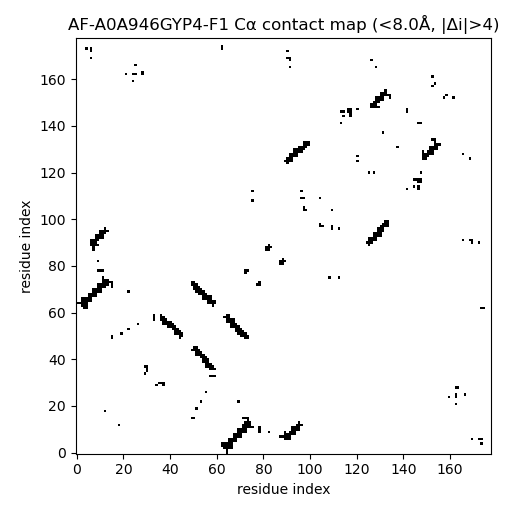6 108 ARG A N 1
ATOM 862 C CA . ARG A 1 108 ? -7.232 4.962 19.398 1.00 60.66 108 ARG A CA 1
ATOM 863 C C . ARG A 1 108 ? -6.343 5.135 18.164 1.00 60.66 108 ARG A C 1
ATOM 865 O O . ARG A 1 108 ? -6.607 6.060 17.403 1.00 60.66 108 ARG A O 1
ATOM 872 N N . THR A 1 109 ? -5.326 4.301 17.955 1.00 65.56 109 THR A N 1
ATOM 873 C CA . THR A 1 109 ? -4.396 4.424 16.815 1.00 65.56 109 THR A CA 1
ATOM 874 C C . THR A 1 109 ? -5.090 4.022 15.517 1.00 65.56 109 THR A C 1
ATOM 876 O O . THR A 1 109 ? -5.095 4.804 14.565 1.00 65.56 109 THR A O 1
ATOM 879 N N . GLY A 1 110 ? -5.783 2.878 15.509 1.00 67.75 110 GLY A N 1
ATOM 880 C CA . GLY A 1 110 ? -6.583 2.433 14.363 1.00 67.75 110 GLY A CA 1
ATOM 881 C C . GLY A 1 110 ? -7.712 3.415 14.016 1.00 67.75 110 GLY A C 1
ATOM 882 O O . GLY A 1 110 ? -7.900 3.771 12.853 1.00 67.75 110 GLY A O 1
ATOM 883 N N . GLU A 1 111 ? -8.423 3.954 15.014 1.00 71.94 111 GLU A N 1
ATOM 884 C CA . GLU A 1 111 ? -9.448 4.989 14.817 1.00 71.94 111 GLU A CA 1
ATOM 885 C C . GLU A 1 111 ? -8.857 6.287 14.269 1.00 71.94 111 GLU A C 1
ATOM 887 O O . GLU A 1 111 ? -9.438 6.896 13.368 1.00 71.94 111 GLU A O 1
ATOM 892 N N . GLN A 1 112 ? -7.724 6.745 14.804 1.00 75.62 112 GLN A N 1
ATOM 893 C CA . GLN A 1 112 ? -7.052 7.949 14.316 1.00 75.62 112 GLN A CA 1
ATOM 894 C C . GLN A 1 112 ? -6.603 7.781 12.866 1.00 75.62 112 GLN A C 1
ATOM 896 O O . GLN A 1 112 ? -6.831 8.680 12.055 1.00 75.62 112 GLN A O 1
ATOM 901 N N . LEU A 1 113 ? -6.039 6.623 12.529 1.00 74.88 113 LEU A N 1
ATOM 902 C CA . LEU A 1 113 ? -5.596 6.285 11.186 1.00 74.88 113 LEU A CA 1
ATOM 903 C C . LEU A 1 113 ? -6.767 6.238 10.197 1.00 74.88 113 LEU A C 1
ATOM 905 O O . LEU A 1 113 ? -6.723 6.891 9.158 1.00 74.88 113 LEU A O 1
ATOM 909 N N . LEU A 1 114 ? -7.855 5.549 10.541 1.00 74.50 114 LEU A N 1
ATOM 910 C CA . LEU A 1 114 ? -9.035 5.426 9.680 1.00 74.50 114 LEU A CA 1
ATOM 911 C C . LEU A 1 114 ? -9.820 6.742 9.546 1.00 74.50 114 LEU A C 1
ATOM 913 O O . LEU A 1 114 ? -10.322 7.060 8.466 1.00 74.50 114 LEU A O 1
ATOM 917 N N . ASN A 1 115 ? -9.902 7.553 10.608 1.00 77.25 115 ASN A N 1
ATOM 918 C CA . ASN A 1 115 ? -10.443 8.914 10.505 1.00 77.25 115 ASN A CA 1
ATOM 919 C C . ASN A 1 115 ? -9.585 9.776 9.578 1.00 77.25 115 ASN A C 1
ATOM 921 O O . ASN A 1 115 ? -10.115 10.530 8.765 1.00 77.25 115 ASN A O 1
ATOM 925 N N . TRP A 1 116 ? -8.265 9.650 9.684 1.00 75.06 116 TRP A N 1
ATOM 926 C CA . TRP A 1 116 ? -7.349 10.367 8.817 1.00 75.06 116 TRP A CA 1
ATOM 927 C C . TRP A 1 116 ? -7.498 9.921 7.355 1.00 75.06 116 TRP A C 1
ATOM 929 O O . TRP A 1 116 ? -7.591 10.777 6.477 1.00 75.06 116 TRP A O 1
ATOM 939 N N . VAL A 1 117 ? -7.630 8.614 7.093 1.00 72.69 117 VAL A N 1
ATOM 940 C CA . VAL A 1 117 ? -7.934 8.064 5.762 1.00 72.69 117 VAL A CA 1
ATOM 941 C C . VAL A 1 117 ? -9.177 8.738 5.202 1.00 72.69 117 VAL A C 1
ATOM 943 O O . VAL A 1 117 ? -9.101 9.379 4.155 1.00 72.69 117 VAL A O 1
ATOM 946 N N . ARG A 1 118 ? -10.299 8.702 5.926 1.00 75.31 118 ARG A N 1
ATOM 947 C CA . ARG A 1 118 ? -11.550 9.348 5.496 1.00 75.31 118 ARG A CA 1
ATOM 948 C 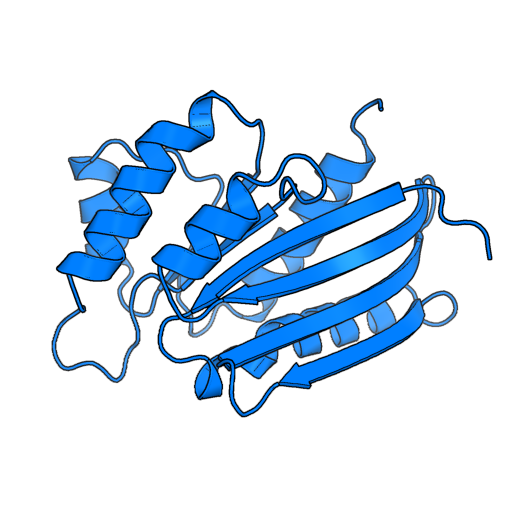C . ARG A 1 118 ? -11.338 10.803 5.059 1.00 75.31 118 ARG A C 1
ATOM 950 O O . ARG A 1 118 ? -11.892 11.229 4.050 1.00 75.31 118 ARG A O 1
ATOM 957 N N . ASP A 1 119 ? -10.521 11.557 5.789 1.00 74.94 119 ASP A N 1
ATOM 958 C CA . ASP A 1 119 ? -10.331 12.988 5.548 1.00 74.94 119 ASP A CA 1
ATOM 959 C C . ASP A 1 119 ? -9.359 13.299 4.382 1.00 74.94 119 ASP A C 1
ATOM 961 O O . ASP A 1 119 ? -9.408 14.399 3.813 1.00 74.94 119 ASP A O 1
ATOM 965 N N . GLN A 1 120 ? -8.483 12.352 4.012 1.00 68.38 120 GLN A N 1
ATOM 966 C CA . GLN A 1 120 ? -7.460 12.515 2.965 1.00 68.38 120 GLN A CA 1
ATOM 967 C C . GLN A 1 120 ? -7.786 11.809 1.637 1.00 68.38 120 GLN A C 1
ATOM 969 O O . GLN A 1 120 ? -7.394 12.296 0.574 1.00 68.38 120 GLN A O 1
ATOM 974 N N . THR A 1 121 ? -8.512 10.690 1.672 1.00 61.44 121 THR A N 1
ATOM 975 C CA . THR A 1 121 ? -8.758 9.814 0.504 1.00 61.44 121 THR A CA 1
ATOM 976 C C . THR A 1 121 ? -9.481 10.510 -0.651 1.00 61.44 121 THR A C 1
ATOM 978 O O . THR A 1 121 ? -8.993 10.420 -1.782 1.00 61.44 121 THR A O 1
ATOM 981 N N . PRO A 1 122 ? -10.546 11.309 -0.417 1.00 59.03 122 PRO A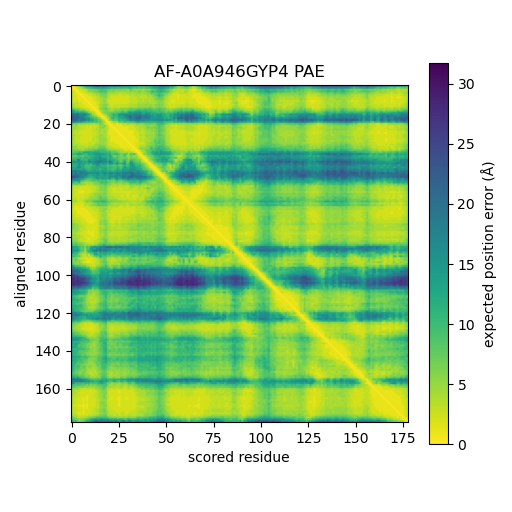 N 1
ATOM 982 C CA . PRO A 1 122 ? -11.270 11.967 -1.508 1.00 59.03 122 PRO A CA 1
ATOM 983 C C . PRO A 1 122 ? -10.417 12.969 -2.300 1.00 59.03 122 PRO A C 1
ATOM 985 O O . PRO A 1 122 ? -10.798 13.391 -3.389 1.00 59.03 122 PRO A O 1
ATOM 988 N N . LYS A 1 123 ? -9.270 13.390 -1.751 1.00 60.31 123 LYS A N 1
ATOM 989 C CA . LYS A 1 123 ? -8.442 14.467 -2.305 1.00 60.31 123 LYS A CA 1
ATOM 990 C C . LYS A 1 123 ? -7.259 13.964 -3.131 1.00 60.31 123 LYS A C 1
ATOM 992 O O . LYS A 1 123 ? -6.764 14.719 -3.962 1.00 60.31 123 LYS A O 1
ATOM 997 N N . ASN A 1 124 ? -6.819 12.717 -2.932 1.00 61.56 124 ASN A N 1
ATOM 998 C CA . ASN A 1 124 ? -5.480 12.298 -3.364 1.00 61.56 124 ASN A CA 1
ATOM 999 C C . ASN A 1 124 ? -5.420 11.155 -4.392 1.00 61.56 124 ASN A C 1
ATOM 1001 O O . ASN A 1 124 ? -4.324 10.835 -4.835 1.00 61.56 124 ASN A O 1
ATOM 1005 N N . ARG A 1 125 ? -6.549 10.577 -4.840 1.00 73.50 125 ARG A N 1
ATOM 1006 C CA . ARG A 1 125 ? -6.584 9.447 -5.812 1.00 73.50 125 ARG A CA 1
ATOM 1007 C C . ARG A 1 125 ? -5.676 8.252 -5.438 1.00 73.50 125 ARG A C 1
ATOM 1009 O O . ARG A 1 125 ? -5.352 7.432 -6.301 1.00 73.50 125 ARG A O 1
ATOM 1016 N N . THR A 1 126 ? -5.274 8.162 -4.175 1.00 80.00 126 THR A N 1
ATOM 1017 C CA . THR A 1 126 ? -4.452 7.091 -3.609 1.00 80.00 126 THR A CA 1
ATOM 1018 C C . THR A 1 126 ? -5.329 5.872 -3.367 1.00 80.00 126 THR A C 1
ATOM 1020 O O . THR A 1 126 ? -6.398 6.019 -2.779 1.00 80.00 126 THR A O 1
ATOM 1023 N N . SER A 1 127 ? -4.875 4.693 -3.792 1.00 85.44 127 SER A N 1
ATOM 1024 C CA . SER A 1 127 ? -5.547 3.440 -3.451 1.00 85.44 127 SER A CA 1
ATOM 1025 C C . SER A 1 127 ? -5.238 3.052 -2.009 1.00 85.44 127 SER A C 1
ATOM 1027 O O . SER A 1 127 ? -4.077 3.089 -1.604 1.00 85.44 127 SER A O 1
ATOM 1029 N N . ILE A 1 128 ? -6.250 2.676 -1.234 1.00 83.69 128 ILE A N 1
ATOM 1030 C CA . ILE A 1 128 ? -6.118 2.378 0.194 1.00 83.69 128 ILE A CA 1
ATOM 1031 C C . ILE A 1 128 ? -6.548 0.948 0.465 1.00 83.69 128 ILE A C 1
ATOM 1033 O O . ILE A 1 128 ? -7.688 0.557 0.215 1.00 83.69 128 ILE A O 1
ATOM 1037 N N . MET A 1 129 ? -5.610 0.185 1.010 1.00 86.19 129 MET A N 1
ATOM 1038 C CA . MET A 1 129 ? -5.777 -1.211 1.369 1.00 86.19 129 MET A CA 1
ATOM 1039 C C . MET A 1 129 ? -5.600 -1.370 2.875 1.00 86.19 129 MET A C 1
ATOM 1041 O O . MET A 1 129 ? -4.604 -0.921 3.439 1.00 86.19 129 MET A O 1
ATOM 1045 N N . LEU A 1 130 ? -6.546 -2.037 3.524 1.00 82.06 130 LEU A N 1
ATOM 1046 C CA . LEU A 1 130 ? -6.467 -2.342 4.950 1.00 82.06 130 LEU A CA 1
ATOM 1047 C C . LEU A 1 130 ? -6.091 -3.805 5.177 1.00 82.06 130 LEU A C 1
ATOM 1049 O O . LEU A 1 130 ? -6.593 -4.695 4.487 1.00 82.06 130 LEU A O 1
ATOM 1053 N N . LEU A 1 131 ? -5.254 -4.043 6.178 1.00 80.62 131 LEU A N 1
ATOM 1054 C CA . LEU A 1 131 ? -4.918 -5.347 6.728 1.00 80.62 131 LEU A CA 1
ATOM 1055 C C . LEU A 1 131 ? -5.351 -5.363 8.204 1.00 80.62 131 LEU A C 1
ATOM 1057 O O . LEU A 1 131 ? -5.122 -4.394 8.917 1.00 80.62 131 LEU A O 1
ATOM 1061 N N . THR A 1 132 ? -6.024 -6.415 8.666 1.00 77.25 132 THR A N 1
ATOM 1062 C CA . THR A 1 132 ? -6.500 -6.511 10.061 1.00 77.25 132 THR A CA 1
ATOM 1063 C C . THR A 1 132 ? -6.550 -7.960 10.542 1.00 77.25 132 THR A C 1
ATOM 1065 O O . THR A 1 132 ? -6.807 -8.860 9.741 1.00 77.25 132 THR A O 1
ATOM 1068 N N . GLY A 1 133 ? -6.333 -8.208 11.834 1.00 75.50 133 GLY A N 1
ATOM 1069 C CA . GLY A 1 133 ? -6.682 -9.476 12.490 1.00 75.50 133 GLY A CA 1
ATOM 1070 C C . GLY A 1 133 ? -8.186 -9.626 12.781 1.00 75.50 133 GLY A C 1
ATOM 1071 O O . GLY A 1 133 ? -8.698 -10.737 12.894 1.00 75.50 133 GLY A O 1
ATOM 1072 N N . TYR A 1 134 ? -8.924 -8.513 12.827 1.00 73.50 134 TYR A N 1
ATOM 1073 C CA . TYR A 1 134 ? -10.307 -8.432 13.312 1.00 73.50 134 TYR A CA 1
ATOM 1074 C C . TYR A 1 134 ? -11.233 -7.849 12.236 1.00 73.50 134 TYR A C 1
ATOM 1076 O O . TYR A 1 134 ? -11.372 -6.631 12.078 1.00 73.50 134 TYR A O 1
ATOM 1084 N N . ARG A 1 135 ? -11.823 -8.727 11.414 1.00 73.81 135 ARG A N 1
ATOM 1085 C CA . ARG A 1 135 ? -12.629 -8.321 10.248 1.00 73.81 135 ARG A CA 1
ATOM 1086 C C . ARG A 1 135 ? -13.929 -7.634 10.633 1.00 73.81 135 ARG A C 1
ATOM 1088 O O . ARG A 1 135 ? -14.243 -6.599 10.054 1.00 73.81 135 ARG A O 1
ATOM 1095 N N . ASP A 1 136 ? -14.680 -8.217 11.556 1.00 75.56 136 ASP A N 1
ATOM 1096 C CA . ASP A 1 136 ? -16.038 -7.768 11.872 1.00 75.56 136 ASP A CA 1
ATOM 1097 C C . ASP A 1 136 ? -16.004 -6.387 12.544 1.00 75.56 136 ASP A C 1
ATOM 1099 O O . ASP A 1 136 ? -16.827 -5.510 12.261 1.00 75.56 136 ASP A O 1
ATOM 1103 N N . GLU A 1 137 ? -14.992 -6.160 13.376 1.00 73.00 137 GLU A N 1
ATOM 1104 C CA . GLU A 1 137 ? -14.668 -4.895 14.016 1.00 73.00 137 GLU A CA 1
ATOM 1105 C C . GLU A 1 137 ? -14.273 -3.848 12.976 1.00 73.00 137 GLU A C 1
ATOM 1107 O O . GLU A 1 137 ? -14.795 -2.730 13.003 1.00 73.00 137 GLU A O 1
ATOM 1112 N N . LEU A 1 138 ? -13.412 -4.213 12.018 1.00 74.69 138 LEU A N 1
ATOM 1113 C CA . LEU A 1 138 ? -13.006 -3.305 10.953 1.00 74.69 138 LEU A CA 1
ATOM 1114 C C . LEU A 1 138 ? -14.182 -2.933 10.038 1.00 74.69 138 LEU A C 1
ATOM 1116 O O . LEU A 1 138 ? -14.370 -1.754 9.740 1.00 74.69 138 LEU A O 1
ATOM 1120 N N . GLU A 1 139 ? -14.996 -3.901 9.617 1.00 76.88 139 GLU A N 1
ATOM 1121 C CA . GLU A 1 139 ? -16.183 -3.663 8.787 1.00 76.88 139 GLU A CA 1
ATOM 1122 C C . GLU A 1 139 ? -17.197 -2.774 9.524 1.00 76.88 139 GLU A C 1
ATOM 1124 O O . GLU A 1 139 ? -17.691 -1.788 8.965 1.00 76.88 139 GLU A O 1
ATOM 1129 N N . SER A 1 140 ? -17.438 -3.050 10.810 1.00 76.75 140 SER A N 1
ATOM 1130 C CA . SER A 1 140 ? -18.279 -2.212 11.672 1.00 76.75 140 SER A CA 1
ATOM 1131 C C . SER A 1 140 ? -17.741 -0.785 11.773 1.00 76.75 140 SER A C 1
ATOM 1133 O O . SER A 1 140 ? -18.509 0.183 11.745 1.00 76.75 140 SER A O 1
ATOM 1135 N N . PHE A 1 141 ? -16.421 -0.630 11.862 1.00 73.44 141 PHE A N 1
ATOM 1136 C CA . PHE A 1 141 ? -15.773 0.669 11.970 1.00 73.44 141 PHE A CA 1
ATOM 1137 C C . PHE A 1 141 ? -15.835 1.465 10.660 1.00 73.44 141 PHE A C 1
ATOM 1139 O O . PHE A 1 141 ? -16.237 2.633 10.679 1.00 73.44 141 PHE A O 1
ATOM 1146 N N . ILE A 1 142 ? -15.519 0.832 9.524 1.00 76.56 142 ILE A N 1
ATOM 1147 C CA . ILE A 1 142 ? -15.660 1.406 8.176 1.00 76.56 142 ILE A CA 1
ATOM 1148 C C . ILE A 1 142 ? -17.093 1.902 7.971 1.00 76.56 142 ILE A C 1
ATOM 1150 O O . ILE A 1 142 ? -17.297 3.064 7.604 1.00 76.56 142 ILE A O 1
ATOM 1154 N N . ALA A 1 143 ? -18.085 1.062 8.284 1.00 80.31 143 ALA A N 1
ATOM 1155 C CA . ALA A 1 143 ? -19.497 1.399 8.147 1.00 80.31 143 ALA A CA 1
ATOM 1156 C C . ALA A 1 143 ? -19.901 2.572 9.055 1.00 80.31 143 ALA A C 1
ATOM 1158 O O . ALA A 1 143 ? -20.535 3.529 8.602 1.00 80.31 143 ALA A O 1
ATOM 1159 N N . LYS A 1 144 ? -19.490 2.547 10.330 1.00 79.19 144 LYS A N 1
ATOM 1160 C CA . LYS A 1 144 ? -19.806 3.597 11.312 1.00 79.19 144 LYS A CA 1
ATOM 1161 C C . LYS A 1 144 ? -19.181 4.943 10.950 1.00 79.19 144 LYS A C 1
ATOM 1163 O O . LYS A 1 144 ? -19.801 5.985 11.165 1.00 79.19 144 LYS A O 1
ATOM 1168 N N . LYS A 1 145 ? -17.948 4.941 10.441 1.00 73.94 145 LYS A N 1
ATOM 1169 C CA . LYS A 1 145 ? -17.171 6.160 10.170 1.00 73.94 145 LYS A CA 1
ATOM 1170 C C . LYS A 1 145 ? -17.242 6.634 8.723 1.00 73.94 145 LYS A C 1
ATOM 1172 O O . LYS A 1 145 ? -16.739 7.724 8.453 1.00 73.94 145 LYS A O 1
ATOM 1177 N N . LYS A 1 146 ? -17.899 5.877 7.836 1.00 78.56 146 LYS A N 1
ATOM 1178 C CA . LYS A 1 146 ? -18.015 6.164 6.397 1.00 78.56 146 LYS A CA 1
ATOM 1179 C C . LYS A 1 146 ? -16.642 6.360 5.748 1.00 78.56 146 LYS A C 1
ATOM 1181 O O . LYS A 1 146 ? -16.414 7.342 5.048 1.00 78.56 146 LYS A O 1
ATOM 1186 N N . VAL A 1 147 ? -15.712 5.464 6.063 1.00 74.00 147 VAL A N 1
ATOM 1187 C CA . VAL A 1 147 ? -14.379 5.464 5.453 1.00 74.00 147 VAL A CA 1
ATOM 1188 C C . VAL A 1 147 ? -14.495 4.818 4.077 1.00 74.00 147 VAL A C 1
ATOM 1190 O O . VAL A 1 147 ? -15.037 3.723 3.963 1.00 74.00 147 VAL A O 1
ATOM 1193 N N . GLU A 1 148 ? -14.006 5.485 3.037 1.00 75.81 148 GLU A N 1
ATOM 1194 C CA . GLU A 1 148 ? -13.864 4.870 1.717 1.00 75.81 148 GLU A CA 1
ATOM 1195 C C . GLU A 1 148 ? -12.500 4.182 1.647 1.00 75.81 148 GLU A C 1
ATOM 1197 O O . GLU A 1 148 ? -11.467 4.825 1.833 1.00 75.81 148 GLU A O 1
ATOM 1202 N N . VAL A 1 149 ? -12.510 2.871 1.413 1.00 76.56 149 VAL A N 1
ATOM 1203 C CA . VAL A 1 149 ? -11.311 2.058 1.183 1.00 76.56 149 VAL A CA 1
ATOM 1204 C C . VAL 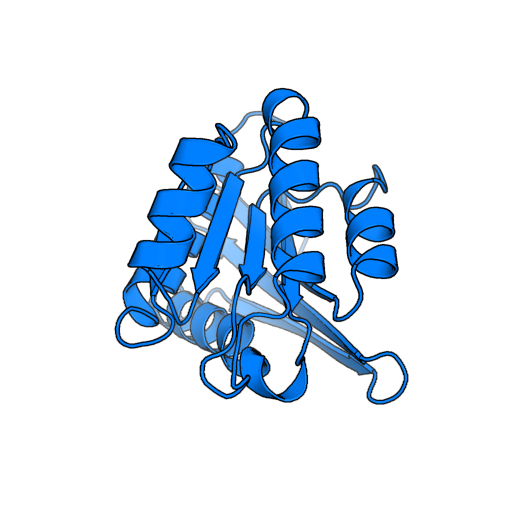A 1 149 ? -11.525 1.208 -0.059 1.00 76.56 149 VAL A C 1
ATOM 1206 O O . VAL A 1 149 ? -12.652 0.780 -0.317 1.00 76.56 149 VAL A O 1
ATOM 1209 N N . ASP A 1 150 ? -10.466 0.971 -0.832 1.00 80.19 150 ASP A N 1
ATOM 1210 C CA . ASP A 1 150 ? -10.558 0.135 -2.031 1.00 80.19 150 ASP A CA 1
ATOM 1211 C C . ASP A 1 150 ? -10.739 -1.333 -1.646 1.00 80.19 150 ASP A C 1
ATOM 1213 O O . ASP A 1 150 ? -11.540 -2.040 -2.257 1.00 80.19 150 ASP A O 1
ATOM 1217 N N . ASP A 1 151 ? -10.018 -1.783 -0.613 1.00 82.19 151 ASP A N 1
ATOM 1218 C CA . ASP A 1 151 ? -10.056 -3.164 -0.149 1.00 82.19 151 ASP A CA 1
ATOM 1219 C C . ASP A 1 151 ? -9.683 -3.300 1.336 1.00 82.19 151 ASP A C 1
ATOM 1221 O O . ASP A 1 151 ? -8.846 -2.565 1.861 1.00 82.19 151 ASP A O 1
ATOM 1225 N N . ALA A 1 152 ? -10.255 -4.307 2.000 1.00 80.12 152 ALA A N 1
ATOM 1226 C CA . ALA A 1 152 ? -9.909 -4.704 3.362 1.00 80.12 152 ALA A CA 1
ATOM 1227 C C . ALA A 1 152 ? -9.671 -6.220 3.433 1.00 80.12 152 ALA A C 1
ATOM 1229 O O . ALA A 1 152 ? -10.447 -7.011 2.891 1.00 80.12 152 ALA A O 1
ATOM 1230 N N . PHE A 1 153 ? -8.593 -6.628 4.101 1.00 80.31 153 PHE A N 1
ATOM 1231 C CA . PHE A 1 153 ? -8.130 -8.011 4.159 1.00 80.31 153 PHE A CA 1
ATOM 1232 C C . PHE A 1 153 ? -7.860 -8.459 5.592 1.00 80.31 153 PHE A C 1
ATOM 1234 O O . PHE A 1 153 ? -7.313 -7.718 6.402 1.00 80.31 153 PHE A O 1
ATOM 1241 N N . LEU A 1 154 ? -8.166 -9.728 5.861 1.00 75.81 154 LEU A N 1
ATOM 1242 C CA . LEU A 1 154 ? -7.700 -10.418 7.063 1.00 75.81 154 LEU A CA 1
ATOM 1243 C C . LEU A 1 154 ? -6.226 -10.840 6.926 1.00 75.81 154 LEU A C 1
ATOM 1245 O O . LEU A 1 154 ? -5.890 -11.466 5.912 1.00 75.81 154 LEU A O 1
ATOM 1249 N N . LYS A 1 155 ? -5.381 -10.563 7.935 1.00 73.44 155 LYS A N 1
ATOM 1250 C CA . LYS A 1 155 ? -3.941 -10.918 7.964 1.00 73.44 155 LYS A CA 1
ATOM 1251 C C . LYS A 1 155 ? -3.711 -12.401 7.665 1.00 73.44 155 LYS A C 1
ATOM 1253 O O . LYS A 1 155 ? -2.944 -12.748 6.762 1.00 73.44 155 LYS A O 1
ATOM 1258 N N . ALA A 1 156 ? -4.432 -13.283 8.350 1.00 69.44 156 ALA A N 1
ATOM 1259 C CA . ALA A 1 156 ? -4.549 -14.696 8.012 1.00 69.44 156 ALA A CA 1
ATOM 1260 C C . ALA A 1 156 ? -5.988 -15.004 7.557 1.00 69.44 156 ALA A C 1
ATOM 1262 O O . ALA A 1 156 ? -6.936 -14.519 8.167 1.00 69.44 156 ALA A O 1
ATOM 1263 N N . PRO A 1 157 ? -6.225 -15.790 6.486 1.00 60.97 157 PRO A N 1
ATOM 1264 C CA . PRO A 1 157 ? -5.288 -16.492 5.600 1.00 60.97 157 PRO A CA 1
ATOM 1265 C C . PRO A 1 157 ? -4.967 -15.732 4.293 1.00 60.97 157 PRO A C 1
ATOM 1267 O O . PRO A 1 157 ? -4.455 -16.319 3.339 1.00 60.97 157 PRO A O 1
ATOM 1270 N N . ASN A 1 158 ? -5.306 -14.445 4.177 1.00 71.31 158 ASN A N 1
ATOM 1271 C CA . ASN A 1 158 ? -5.402 -13.782 2.870 1.00 71.31 158 ASN A CA 1
ATOM 1272 C C . ASN A 1 158 ? -4.103 -13.133 2.365 1.00 71.31 158 ASN A C 1
ATOM 1274 O O . ASN A 1 158 ? -4.165 -12.336 1.430 1.00 71.31 158 ASN A O 1
ATOM 1278 N N . LYS A 1 159 ? -2.931 -13.511 2.896 1.00 74.38 159 LYS A N 1
ATOM 1279 C CA . LYS A 1 159 ? -1.623 -12.936 2.520 1.00 74.38 159 LYS A CA 1
ATOM 1280 C C . LYS A 1 159 ? -1.384 -12.902 1.004 1.00 74.38 159 LYS A C 1
ATOM 1282 O O . LYS A 1 159 ? -1.042 -11.862 0.452 1.00 74.38 159 LYS A O 1
ATOM 1287 N N . LEU A 1 160 ? -1.642 -14.010 0.304 1.00 78.06 160 LEU A N 1
ATOM 1288 C CA . LEU A 1 160 ? -1.474 -14.077 -1.157 1.00 78.06 160 LEU A CA 1
ATOM 1289 C C . LEU A 1 160 ? -2.479 -13.198 -1.912 1.00 78.06 160 LEU A C 1
ATOM 1291 O O . LEU A 1 160 ? -2.105 -12.512 -2.860 1.00 78.06 160 LEU A O 1
ATOM 1295 N N . ARG A 1 161 ? -3.745 -13.183 -1.475 1.00 84.38 161 ARG A N 1
ATOM 1296 C CA . ARG A 1 161 ? -4.791 -12.351 -2.092 1.00 84.38 161 ARG A CA 1
ATOM 1297 C C . ARG A 1 161 ? -4.504 -10.866 -1.911 1.00 84.38 161 ARG A C 1
ATOM 1299 O O . ARG A 1 161 ? -4.731 -10.094 -2.837 1.00 84.38 161 ARG A O 1
ATOM 1306 N N . PHE A 1 162 ? -3.979 -10.488 -0.748 1.00 87.00 162 PHE A N 1
ATOM 1307 C CA . PHE A 1 162 ? -3.528 -9.132 -0.476 1.00 87.00 162 PHE A CA 1
ATOM 1308 C C . PHE A 1 162 ? -2.422 -8.715 -1.452 1.00 87.00 162 PHE A C 1
ATOM 1310 O O . PHE A 1 162 ? -2.549 -7.686 -2.108 1.00 87.00 162 PHE A O 1
ATOM 1317 N N . VAL A 1 163 ? -1.382 -9.539 -1.622 1.00 88.75 163 VAL A N 1
ATOM 1318 C CA . VAL A 1 163 ? -0.272 -9.233 -2.544 1.00 88.75 163 VAL A CA 1
ATOM 1319 C C . VAL A 1 163 ? -0.745 -9.161 -3.998 1.00 88.75 163 VAL A C 1
ATOM 1321 O O . VAL A 1 163 ? -0.366 -8.243 -4.722 1.00 88.75 163 VAL A O 1
ATOM 1324 N N . ASP A 1 164 ? -1.607 -10.079 -4.439 1.00 89.31 164 ASP A N 1
ATOM 1325 C CA . ASP A 1 164 ? -2.160 -10.020 -5.796 1.00 89.31 164 ASP A CA 1
ATOM 1326 C C . ASP A 1 164 ? -2.989 -8.748 -6.017 1.00 89.31 164 ASP A C 1
ATOM 1328 O O . ASP A 1 164 ? -2.922 -8.144 -7.093 1.00 89.31 164 ASP A O 1
ATOM 1332 N N . ARG A 1 165 ? -3.728 -8.300 -4.995 1.00 90.50 165 ARG A N 1
ATOM 1333 C CA . ARG A 1 165 ? -4.472 -7.043 -5.059 1.00 90.50 165 ARG A CA 1
ATOM 1334 C C . ARG A 1 165 ? -3.558 -5.821 -5.045 1.00 90.50 165 ARG A C 1
ATOM 1336 O O . ARG A 1 165 ? -3.815 -4.873 -5.784 1.00 90.50 165 ARG A O 1
ATOM 1343 N N . LEU A 1 166 ? -2.476 -5.858 -4.273 1.00 90.69 166 LEU A N 1
ATOM 1344 C CA . LEU A 1 166 ? -1.460 -4.810 -4.263 1.00 90.69 166 LEU A CA 1
ATOM 1345 C C . LEU A 1 166 ? -0.856 -4.637 -5.662 1.00 90.69 166 LEU A C 1
ATOM 1347 O O . LEU A 1 166 ? -0.799 -3.521 -6.170 1.00 90.69 166 LEU A O 1
ATOM 1351 N N . ILE A 1 167 ? -0.511 -5.739 -6.335 1.00 91.00 167 ILE A N 1
ATOM 1352 C CA . ILE A 1 167 ? -0.029 -5.713 -7.724 1.00 91.00 167 ILE A CA 1
ATOM 1353 C C . ILE A 1 167 ? -1.081 -5.132 -8.674 1.00 91.00 167 ILE A C 1
ATOM 1355 O O . ILE A 1 167 ? -0.745 -4.318 -9.530 1.00 91.00 167 ILE A O 1
ATOM 1359 N N . TRP A 1 168 ? -2.355 -5.490 -8.512 1.00 91.62 168 TRP A N 1
ATOM 1360 C CA . TRP A 1 168 ? -3.432 -4.914 -9.323 1.00 91.62 168 TRP A CA 1
ATOM 1361 C C . TRP A 1 168 ? -3.561 -3.390 -9.139 1.00 91.62 168 TRP A C 1
ATOM 1363 O O . TRP A 1 168 ? -3.737 -2.665 -10.120 1.00 91.62 168 TRP A O 1
ATOM 1373 N N . ASN A 1 169 ? -3.418 -2.882 -7.910 1.00 90.12 169 ASN A N 1
ATOM 1374 C CA . ASN A 1 169 ? -3.417 -1.441 -7.637 1.00 90.12 169 ASN A CA 1
ATOM 1375 C C . ASN A 1 169 ? -2.191 -0.739 -8.242 1.00 90.12 169 ASN A C 1
ATOM 1377 O O . ASN A 1 169 ? -2.333 0.334 -8.831 1.00 90.12 169 ASN A O 1
ATOM 1381 N N . ILE A 1 170 ? -1.014 -1.373 -8.195 1.00 90.75 170 ILE A N 1
ATOM 1382 C CA . ILE A 1 170 ? 0.196 -0.897 -8.884 1.00 90.75 170 ILE A CA 1
ATOM 1383 C C . ILE A 1 170 ? -0.057 -0.797 -10.395 1.00 90.75 170 ILE A C 1
ATOM 1385 O O . ILE A 1 170 ? 0.191 0.247 -10.991 1.00 90.75 170 ILE A O 1
ATOM 1389 N N . GLU A 1 171 ? -0.612 -1.834 -11.026 1.00 90.75 171 GLU A N 1
ATOM 1390 C CA . GLU A 1 171 ? -0.930 -1.817 -12.461 1.00 90.75 171 GLU A CA 1
ATOM 1391 C C . GLU A 1 171 ? -1.933 -0.723 -12.834 1.00 90.75 171 GLU A C 1
ATOM 1393 O O . GLU A 1 171 ? -1.817 -0.100 -13.890 1.00 90.75 171 GLU A O 1
ATOM 1398 N N . ASN A 1 172 ? -2.932 -0.479 -11.987 1.00 88.94 172 ASN A N 1
ATOM 1399 C CA . ASN A 1 172 ? -3.892 0.591 -12.221 1.00 88.94 172 ASN A CA 1
ATOM 1400 C C . ASN A 1 172 ? -3.251 1.970 -12.136 1.00 88.94 172 ASN A C 1
ATOM 1402 O O . ASN A 1 172 ? -3.602 2.829 -12.943 1.00 88.94 172 ASN A O 1
ATOM 1406 N N . GLU A 1 173 ? -2.301 2.173 -11.224 1.00 87.94 173 GLU A N 1
ATOM 1407 C CA . GLU A 1 173 ? -1.497 3.392 -11.200 1.00 87.94 173 GLU A CA 1
ATOM 1408 C C . GLU A 1 173 ? -0.671 3.526 -12.486 1.00 87.94 173 GLU A C 1
ATOM 1410 O O . GLU A 1 173 ? -0.673 4.576 -13.127 1.00 87.94 173 GLU A O 1
ATOM 1415 N N . LEU A 1 174 ? -0.034 2.444 -12.942 1.00 88.69 174 LEU A N 1
ATOM 1416 C CA . LEU A 1 174 ? 0.768 2.454 -14.168 1.00 88.69 174 LEU A CA 1
ATOM 1417 C C . LEU A 1 174 ? -0.047 2.764 -15.430 1.00 88.69 174 LEU A C 1
ATOM 1419 O O . LEU A 1 174 ? 0.509 3.302 -16.389 1.00 88.69 174 LEU A O 1
ATOM 1423 N N . LYS A 1 175 ? -1.352 2.486 -15.453 1.00 88.44 175 LYS A N 1
ATOM 1424 C CA . LYS A 1 175 ? -2.242 2.861 -16.568 1.00 88.44 175 LYS A CA 1
ATOM 1425 C C . LYS A 1 175 ? -2.593 4.347 -16.587 1.00 88.44 175 LYS A C 1
ATOM 1427 O O . LYS A 1 175 ? -3.071 4.835 -17.611 1.00 88.44 175 LYS A O 1
ATOM 1432 N N . ARG A 1 176 ? -2.394 5.073 -15.484 1.00 81.06 176 ARG A N 1
ATOM 1433 C CA . ARG A 1 176 ? -2.762 6.487 -15.411 1.00 81.06 176 ARG A CA 1
ATOM 1434 C C . ARG A 1 176 ? -1.807 7.332 -16.273 1.00 81.06 176 ARG A C 1
ATOM 1436 O O . ARG A 1 176 ? -0.597 7.060 -16.310 1.00 81.06 176 ARG A O 1
ATOM 1443 N N . PRO A 1 177 ? -2.338 8.331 -17.002 1.00 70.81 177 PRO A N 1
ATOM 1444 C CA . PRO A 1 177 ? -1.505 9.318 -17.678 1.00 70.81 177 PRO A CA 1
ATOM 1445 C C . PRO A 1 177 ? -0.726 10.133 -16.638 1.00 70.81 177 PRO A C 1
ATOM 1447 O O . PRO A 1 177 ? -1.236 10.369 -15.542 1.00 70.81 177 PRO A O 1
ATOM 1450 N N . ARG A 1 178 ? 0.515 10.500 -16.983 1.00 61.34 178 ARG A N 1
ATOM 1451 C CA . ARG A 1 178 ? 1.375 11.345 -16.142 1.00 61.34 178 ARG A CA 1
ATOM 1452 C C . ARG A 1 178 ? 0.808 12.755 -15.999 1.00 61.34 178 ARG A C 1
ATOM 1454 O O . ARG A 1 178 ? 0.188 13.231 -16.977 1.00 61.34 178 ARG A O 1
#

Solvent-accessible surface area (backbone atoms only — not comparable to full-atom values): 9919 Å² total; per-residue (Å²): 135,77,75,67,39,78,47,30,35,39,31,38,30,78,58,58,90,71,62,64,53,57,68,52,51,43,48,54,52,47,40,71,78,35,77,89,33,67,45,78,78,45,74,49,76,41,88,90,72,55,32,44,40,39,34,41,34,30,61,38,90,99,64,43,32,32,33,39,41,38,39,40,25,40,44,72,68,59,40,54,54,45,52,68,34,78,96,51,52,38,49,32,37,39,33,53,53,35,62,79,88,47,100,57,62,63,56,66,59,34,48,52,52,47,54,48,43,44,76,46,43,90,78,61,84,40,45,35,36,40,34,20,59,50,58,69,64,48,53,52,46,35,65,75,68,65,42,79,63,79,45,78,41,42,56,74,87,37,55,67,60,51,45,56,49,50,51,52,54,51,52,54,56,69,69,50,82,132

Mean predicted aligned error: 7.91 Å